Protein AF-A0A016V107-F1 (afdb_monomer)

Secondary structure (DSSP, 8-state):
-GGGSTT-HHHHHHHHHHHHHHHH-TTT-S-TTHHHHHHHHHHHS-HHHHHHHHHHHHHHSSHHHHHSTT-HHHHHHHHHHHHHHHHH-HHHHHHHHHTT--THHHHHHHHHHTTTTTS-HHHHHHHHHHHHHHTHHHHHHHHHHHHHHHHHHHTT--HHHHHHIIIIIHHHHHHS-HHHHHHHHTT----HHHHHHHHHHHHHHHHHHHHHHHHHHS----S---------------PPPTHHHHHHHHHHHHHHHHHHS--

Solvent-accessible surface area (backbone atoms only — not comparable to full-atom values): 14953 Å² total; per-residue (Å²): 89,79,59,51,38,90,94,28,72,44,49,56,44,47,51,51,38,52,52,53,45,22,69,72,39,67,80,43,36,75,41,95,37,50,64,50,47,48,50,56,36,52,75,77,38,58,59,71,54,32,39,56,50,50,53,48,41,31,75,74,47,56,46,43,52,41,42,27,85,82,34,56,51,42,52,47,51,33,53,49,49,48,52,51,37,42,74,78,38,46,68,54,41,52,49,29,59,75,54,71,50,57,56,62,80,68,45,49,58,40,71,50,23,56,28,48,87,53,39,50,65,75,56,20,52,54,45,48,56,49,31,75,74,59,29,63,64,42,56,54,20,44,55,50,27,53,48,64,72,41,41,79,60,51,72,74,43,55,55,68,52,43,51,49,34,63,74,50,53,51,27,66,57,39,71,80,42,54,66,58,47,53,60,43,16,76,65,52,82,79,55,67,72,56,53,57,47,48,50,53,53,48,53,54,51,50,53,50,55,51,52,54,53,49,61,73,64,54,74,85,72,80,93,79,78,100,79,86,86,86,86,81,90,84,87,90,77,93,69,80,72,73,62,68,63,54,52,52,54,53,51,52,50,49,53,47,50,60,58,64,54,90,94

Organism: NCBI:txid53326

Radius of gyration: 22.08 Å; Cα contacts (8 Å, |Δi|>4): 226; chains: 1; bounding box: 65×40×63 Å

Mean predicted aligned error: 9.41 Å

Foldseek 3Di:
DVQLAPPHPLLVLLVVLLCVVLVVDVQLRHAPQLSLQLSLLVVVDPSVVSSVVSVCCLPPQVLVVCRGPVNLVLVLVQLLLLVLCCVPPVLLSVLCVVLVNGSCLQCSNCSSNVCSQQEPSVLSVVSVVVCVVPGPLLSSLLVVLLCVVCVVVSSVDHNVRVSCCRNPVSHVVCVVPVPSSVVSSVVDDDDPVVSVVSSVVSVVVVVVVVVVVVVVVPDPDPPDDPDPDDDDDDDDDPDDDPPVVVSVVVSVVVSVVVNPPDD

Structure (mmCIF, N/CA/C/O backbone):
data_AF-A0A016V107-F1
#
_entry.id   AF-A0A016V107-F1
#
loop_
_atom_site.group_PDB
_atom_site.id
_atom_site.type_symbol
_atom_site.label_atom_id
_atom_site.label_alt_id
_atom_site.label_comp_id
_atom_site.label_asym_id
_atom_site.label_entity_id
_atom_site.label_seq_id
_atom_site.pdbx_PDB_ins_code
_atom_site.Cartn_x
_atom_site.Cartn_y
_atom_site.Cartn_z
_atom_site.occupancy
_atom_site.B_iso_or_equiv
_atom_site.auth_seq_id
_atom_site.auth_comp_id
_atom_site.auth_asym_id
_atom_site.auth_atom_id
_atom_site.pdbx_PDB_model_num
ATOM 1 N N . MET A 1 1 ? -16.829 14.175 -1.128 1.00 54.47 1 MET A N 1
ATOM 2 C CA . MET A 1 1 ? -17.808 13.441 -0.269 1.00 54.47 1 MET A CA 1
ATOM 3 C C . MET A 1 1 ? -18.405 14.350 0.802 1.00 54.47 1 MET A C 1
ATOM 5 O O . MET A 1 1 ? -17.667 15.043 1.484 1.00 54.47 1 MET A O 1
ATOM 9 N N . GLU A 1 2 ? -19.728 14.352 0.976 1.00 57.41 2 GLU A N 1
ATOM 10 C CA . GLU A 1 2 ? -20.445 15.262 1.895 1.00 57.41 2 GLU A CA 1
ATOM 11 C C . GLU A 1 2 ? -20.236 14.942 3.390 1.00 57.41 2 GLU A C 1
ATOM 13 O O . GLU A 1 2 ? -20.298 15.837 4.226 1.00 57.41 2 GLU A O 1
ATOM 18 N N . PHE A 1 3 ? -19.907 13.688 3.724 1.00 65.25 3 PHE A N 1
ATOM 19 C CA . PHE A 1 3 ? -19.775 13.203 5.106 1.00 65.25 3 PHE A CA 1
ATOM 20 C C . PHE A 1 3 ? -18.623 13.845 5.908 1.00 65.25 3 PHE A C 1
ATOM 22 O O . PHE A 1 3 ? -18.748 14.021 7.121 1.00 65.25 3 PHE A O 1
ATOM 29 N N . PHE A 1 4 ? -17.529 14.229 5.236 1.00 68.81 4 PHE A N 1
ATOM 30 C CA . PHE A 1 4 ? -16.332 14.828 5.848 1.00 68.81 4 PHE A CA 1
ATOM 31 C C . PHE A 1 4 ? -16.187 16.339 5.594 1.00 68.81 4 PHE A C 1
ATOM 33 O O . PHE A 1 4 ? -15.154 16.908 5.943 1.00 68.81 4 PHE A O 1
ATOM 40 N N . LYS A 1 5 ? -17.192 17.004 5.000 1.00 66.38 5 LYS A N 1
ATOM 41 C CA . LYS A 1 5 ? -17.171 18.469 4.831 1.00 66.38 5 LYS A CA 1
ATOM 42 C C . LYS A 1 5 ? -17.263 19.185 6.190 1.00 66.38 5 LYS A C 1
ATOM 44 O O . LYS A 1 5 ? -17.884 18.670 7.121 1.00 66.38 5 LYS A O 1
ATOM 49 N N . ASP A 1 6 ? -16.634 20.359 6.269 1.00 55.97 6 ASP A N 1
ATOM 50 C CA . ASP A 1 6 ? -16.370 21.142 7.488 1.00 55.97 6 ASP A CA 1
ATOM 51 C C . ASP A 1 6 ? -17.513 21.176 8.510 1.00 55.97 6 ASP A C 1
ATOM 53 O O . ASP A 1 6 ? -18.652 21.531 8.201 1.00 55.97 6 ASP A O 1
ATOM 57 N N . GLY A 1 7 ? -17.188 20.819 9.758 1.00 56.38 7 GLY A N 1
ATOM 58 C CA . GLY A 1 7 ? -18.131 20.813 10.883 1.00 56.38 7 GLY A CA 1
ATOM 59 C C . GLY A 1 7 ? -19.137 19.654 10.871 1.00 56.38 7 GLY A C 1
ATOM 60 O O . GLY A 1 7 ? -20.040 19.610 11.711 1.00 56.38 7 GLY A O 1
ATOM 61 N N . GLY A 1 8 ? -19.001 18.714 9.932 1.00 63.19 8 GLY A N 1
ATOM 62 C CA . GLY A 1 8 ? -19.820 17.512 9.843 1.00 63.19 8 GLY A CA 1
ATOM 63 C C . GLY A 1 8 ? -19.502 16.473 10.924 1.00 63.19 8 GLY A C 1
ATOM 64 O O . GLY A 1 8 ? -18.395 16.401 11.459 1.00 63.19 8 GLY A O 1
ATOM 65 N N . ARG A 1 9 ? -20.479 15.600 11.210 1.00 74.19 9 ARG A N 1
ATOM 66 C CA . ARG A 1 9 ? -20.331 14.484 12.167 1.00 74.19 9 ARG A CA 1
ATOM 67 C C . ARG A 1 9 ? -19.149 13.563 11.829 1.00 74.19 9 ARG A C 1
ATOM 69 O O . ARG A 1 9 ? -18.535 13.031 12.745 1.00 74.19 9 ARG A O 1
ATOM 76 N N . GLY A 1 10 ? -18.799 13.421 10.547 1.00 80.69 10 GLY A N 1
ATOM 77 C CA . GLY A 1 10 ? -17.696 12.567 10.102 1.00 80.69 10 GLY A CA 1
ATOM 78 C C . GLY A 1 10 ? -16.317 13.025 10.581 1.00 80.69 10 GLY A C 1
ATOM 79 O O . GLY A 1 10 ? -15.523 12.184 10.992 1.00 80.69 10 GLY A O 1
ATOM 80 N N . GLN A 1 11 ? -16.037 14.336 10.603 1.00 82.19 11 GLN A N 1
ATOM 81 C CA . GLN A 1 11 ? -14.754 14.860 11.102 1.00 82.19 11 GLN A CA 1
ATOM 82 C C . GLN A 1 11 ? -14.594 14.599 12.607 1.00 82.19 11 GLN A C 1
ATOM 84 O O . GLN A 1 11 ? -13.533 14.162 13.048 1.00 82.19 11 GLN A O 1
ATOM 89 N N . ALA A 1 12 ? -15.663 14.805 13.385 1.00 87.62 12 ALA A N 1
ATOM 90 C CA . ALA A 1 12 ? -15.661 14.539 14.822 1.00 87.62 12 ALA A CA 1
ATOM 91 C C . ALA A 1 12 ? -15.457 13.046 15.128 1.00 87.62 12 ALA A C 1
ATOM 93 O O . ALA A 1 12 ? -14.623 12.704 15.963 1.00 87.62 12 ALA A O 1
ATOM 94 N N . SER A 1 13 ? -16.155 12.156 14.416 1.00 90.75 13 SER A N 1
ATOM 95 C CA . SER A 1 13 ? -15.982 10.711 14.601 1.00 90.75 13 SER A CA 1
ATOM 96 C C . SER A 1 13 ? -14.598 10.222 14.177 1.00 90.75 13 SER A C 1
ATOM 98 O O . SER A 1 13 ? -13.990 9.424 14.887 1.00 90.75 13 SER A O 1
ATOM 100 N N . LEU A 1 14 ? -14.053 10.735 13.070 1.00 91.31 14 LEU A N 1
ATOM 101 C CA . LEU A 1 14 ? -12.685 10.429 12.640 1.00 91.31 14 LEU A CA 1
ATOM 102 C C . LEU A 1 14 ? -11.663 10.850 13.698 1.00 91.31 14 LEU A C 1
ATOM 104 O O . LEU A 1 14 ? -10.809 10.050 14.082 1.00 91.31 14 LEU A O 1
ATOM 108 N N . PHE A 1 15 ? -11.796 12.074 14.211 1.00 89.75 15 PHE A N 1
ATOM 109 C CA . PHE A 1 15 ? -10.959 12.583 15.289 1.00 89.75 15 PHE A CA 1
ATOM 110 C C . PHE A 1 15 ? -11.029 11.686 16.534 1.00 89.75 15 PHE A C 1
ATOM 112 O O . PHE A 1 15 ? -9.991 11.297 17.070 1.00 89.75 15 PHE A O 1
ATOM 119 N N . ASN A 1 16 ? -12.235 11.315 16.972 1.00 93.06 16 ASN A N 1
ATOM 120 C CA . ASN A 1 16 ? -12.433 10.483 18.159 1.00 93.06 16 ASN A CA 1
ATOM 121 C C . ASN A 1 16 ? -11.777 9.107 18.021 1.00 93.06 16 ASN A C 1
ATOM 123 O O . ASN A 1 16 ? -11.076 8.680 18.937 1.00 93.06 16 ASN A O 1
ATOM 127 N N . VAL A 1 17 ? -11.968 8.426 16.886 1.00 95.62 17 VAL A N 1
ATOM 128 C CA . VAL A 1 17 ? -11.399 7.088 16.658 1.00 95.62 17 VAL A CA 1
ATOM 129 C C . VAL A 1 17 ? -9.875 7.143 16.616 1.00 95.62 17 VAL A C 1
ATOM 131 O O . VAL A 1 17 ? -9.215 6.333 17.268 1.00 95.62 17 VAL A O 1
ATOM 134 N N . ILE A 1 18 ? -9.306 8.113 15.896 1.00 93.81 18 ILE A N 1
ATOM 135 C CA . ILE A 1 18 ? -7.851 8.270 15.799 1.00 93.81 18 ILE A CA 1
ATOM 136 C C . ILE A 1 18 ? -7.242 8.609 17.160 1.00 93.81 18 ILE A C 1
ATOM 138 O O . ILE A 1 18 ? -6.257 7.988 17.561 1.00 93.81 18 ILE A O 1
ATOM 142 N N . LYS A 1 19 ? -7.861 9.526 17.909 1.00 90.94 19 LYS A N 1
ATOM 143 C CA . LYS A 1 19 ? -7.429 9.873 19.266 1.00 90.94 19 LYS A CA 1
ATOM 144 C C . LYS A 1 19 ? -7.537 8.689 20.225 1.00 90.94 19 LYS A C 1
ATOM 146 O O . LYS A 1 19 ? -6.644 8.463 21.036 1.00 90.94 19 LYS A O 1
ATOM 151 N N . ALA A 1 20 ? -8.621 7.921 20.156 1.00 95.31 20 ALA A N 1
ATOM 152 C CA . ALA A 1 20 ? -8.772 6.724 20.974 1.00 95.31 20 ALA A CA 1
ATOM 153 C C . ALA A 1 20 ? -7.670 5.701 20.659 1.00 95.31 20 ALA A C 1
ATOM 155 O O . ALA A 1 20 ? -7.110 5.104 21.579 1.00 95.31 20 ALA A O 1
ATOM 156 N N . TYR A 1 21 ? -7.318 5.535 19.379 1.00 96.00 21 TYR A N 1
ATOM 157 C CA . TYR A 1 21 ? -6.254 4.623 18.966 1.00 96.00 21 TYR A CA 1
ATOM 158 C C . TYR A 1 21 ? -4.867 5.083 19.424 1.00 96.00 21 TYR A C 1
ATOM 160 O O . TYR A 1 21 ? -4.120 4.265 19.959 1.00 96.00 21 TYR A O 1
ATOM 168 N N . SER A 1 22 ? -4.533 6.373 19.298 1.00 92.62 22 SER A N 1
ATOM 169 C CA . SER A 1 22 ? -3.220 6.881 19.731 1.00 92.62 22 SER A CA 1
ATOM 170 C C . SER A 1 22 ? -2.985 6.697 21.236 1.00 92.62 22 SER A C 1
ATOM 172 O O . SER A 1 22 ? -1.864 6.436 21.669 1.00 92.62 22 SER A O 1
ATOM 174 N N . ILE A 1 23 ? -4.052 6.751 22.041 1.00 93.50 23 ILE A N 1
ATOM 175 C CA . ILE A 1 23 ? -4.002 6.454 23.480 1.00 93.50 23 ILE A CA 1
ATOM 176 C C . ILE A 1 23 ? -3.906 4.942 23.737 1.00 93.50 23 ILE A C 1
ATOM 178 O O . ILE A 1 23 ? -3.226 4.522 24.678 1.00 93.50 23 ILE A O 1
ATOM 182 N N . HIS A 1 24 ? -4.602 4.132 22.933 1.00 95.00 24 HIS A N 1
ATOM 183 C CA . HIS A 1 24 ? -4.622 2.673 23.049 1.00 95.00 24 HIS A CA 1
ATOM 184 C C . HIS A 1 24 ? -3.250 2.048 22.758 1.00 95.00 24 HIS A C 1
ATOM 186 O O . HIS A 1 24 ? -2.795 1.199 23.523 1.00 95.00 24 HIS A O 1
ATOM 192 N N . ASP A 1 25 ? -2.573 2.499 21.700 1.00 94.81 25 ASP A N 1
ATOM 193 C CA . ASP A 1 25 ? -1.249 2.021 21.298 1.00 94.81 25 ASP A CA 1
ATOM 194 C C . ASP A 1 25 ? -0.243 3.173 21.223 1.00 94.81 25 ASP A C 1
ATOM 196 O O . ASP A 1 25 ? 0.023 3.733 20.162 1.00 94.81 25 ASP A O 1
ATOM 200 N N . LYS A 1 26 ? 0.355 3.499 22.373 1.00 92.06 26 LYS A N 1
ATOM 201 C CA . LYS A 1 26 ? 1.308 4.611 22.508 1.00 92.06 26 LYS A CA 1
ATOM 202 C C . LYS A 1 26 ? 2.616 4.431 21.735 1.00 92.06 26 LYS A C 1
ATOM 204 O O . LYS A 1 26 ? 3.330 5.406 21.543 1.00 92.06 26 LYS A O 1
ATOM 209 N N . GLU A 1 27 ? 2.981 3.201 21.358 1.00 92.62 27 GLU A N 1
ATOM 210 C CA . GLU A 1 27 ? 4.202 2.972 20.570 1.00 92.62 27 GLU A CA 1
ATOM 211 C C . GLU A 1 27 ? 4.014 3.469 19.134 1.00 92.62 27 GLU A C 1
ATOM 213 O O . GLU A 1 27 ? 4.934 4.045 18.556 1.00 92.62 27 GLU A O 1
ATOM 218 N N . VAL A 1 28 ? 2.827 3.239 18.565 1.00 92.19 28 VAL A N 1
ATOM 219 C CA . VAL A 1 28 ? 2.466 3.737 17.234 1.00 92.19 28 VAL A CA 1
ATOM 220 C C . VAL A 1 28 ? 1.980 5.182 17.307 1.00 92.19 28 VAL A C 1
ATOM 222 O O . VAL A 1 28 ? 2.388 5.999 16.488 1.00 92.19 28 VAL A O 1
ATOM 225 N N . GLY A 1 29 ? 1.122 5.501 18.279 1.00 90.38 29 GLY A N 1
ATOM 226 C CA . GLY A 1 29 ? 0.480 6.806 18.385 1.00 90.38 29 GLY A CA 1
ATOM 227 C C . GLY A 1 29 ? -0.366 7.122 17.150 1.00 90.38 29 GLY A C 1
ATOM 228 O O . GLY A 1 29 ? -1.056 6.253 16.604 1.00 90.38 29 GLY A O 1
ATOM 229 N N . TYR A 1 30 ? -0.316 8.377 16.702 1.00 86.69 30 TYR A N 1
ATOM 230 C CA . TYR A 1 30 ? -0.852 8.759 15.401 1.00 86.69 30 TYR A CA 1
ATOM 231 C C . TYR A 1 30 ? 0.182 8.525 14.293 1.00 86.69 30 TYR A C 1
ATOM 233 O O . TYR A 1 30 ? 1.270 9.094 14.308 1.00 86.69 30 TYR A O 1
ATOM 241 N N . CYS A 1 31 ? -0.192 7.745 13.277 1.00 82.75 31 CYS A N 1
ATOM 242 C CA . CYS A 1 31 ? 0.601 7.610 12.061 1.00 82.75 31 CYS A CA 1
ATOM 243 C C . CYS A 1 31 ? -0.112 8.237 10.864 1.00 82.75 31 CYS A C 1
ATOM 245 O O . CYS A 1 31 ? -1.256 7.886 10.561 1.00 82.75 31 CYS A O 1
ATOM 247 N N . GLN A 1 32 ? 0.607 9.091 10.131 1.00 78.06 32 GLN A N 1
ATOM 248 C CA . GLN A 1 32 ? 0.140 9.655 8.869 1.00 78.06 32 GLN A CA 1
ATOM 249 C C . GLN A 1 32 ? -0.231 8.518 7.903 1.00 78.06 32 GLN A C 1
ATOM 251 O O . GLN A 1 32 ? 0.584 7.646 7.599 1.00 78.06 32 GLN A O 1
ATOM 256 N N . GLY A 1 33 ? -1.492 8.499 7.471 1.00 85.19 33 GLY A N 1
ATOM 257 C CA . GLY A 1 33 ? -2.063 7.431 6.646 1.00 85.19 33 GLY A CA 1
ATOM 258 C C . GLY A 1 33 ? -3.215 6.673 7.313 1.00 85.19 33 GLY A C 1
ATOM 259 O O . GLY A 1 33 ? -4.190 6.343 6.639 1.00 85.19 33 GLY A O 1
ATOM 260 N N . SER A 1 34 ? -3.169 6.460 8.635 1.00 90.19 34 SER A N 1
ATOM 261 C CA . SER A 1 34 ? -4.181 5.657 9.346 1.00 90.19 34 SER A CA 1
ATOM 262 C C . SER A 1 34 ? -5.567 6.310 9.345 1.00 90.19 34 SER A C 1
ATOM 264 O O . SER A 1 34 ? -6.581 5.616 9.249 1.00 90.19 34 SER A O 1
ATOM 266 N N . ALA A 1 35 ? -5.617 7.647 9.346 1.00 90.69 35 ALA A N 1
ATOM 267 C CA . ALA A 1 35 ? -6.849 8.416 9.195 1.00 90.69 35 ALA A CA 1
ATOM 268 C C . ALA A 1 35 ? -7.616 8.048 7.920 1.00 90.69 35 ALA A C 1
ATOM 270 O O . ALA A 1 35 ? -8.844 8.069 7.937 1.00 90.69 35 ALA A O 1
ATOM 271 N N . PHE A 1 36 ? -6.928 7.652 6.841 1.00 91.81 36 PHE A N 1
ATOM 272 C CA . PHE A 1 36 ? -7.614 7.269 5.613 1.00 91.81 36 PHE A CA 1
ATOM 273 C C . PHE A 1 36 ? -8.337 5.928 5.711 1.00 91.81 36 PHE A C 1
ATOM 275 O O . PHE A 1 36 ? -9.461 5.777 5.230 1.00 91.81 36 PHE A O 1
ATOM 282 N N . ILE A 1 37 ? -7.724 4.975 6.414 1.00 95.00 37 ILE A N 1
ATOM 283 C CA . ILE A 1 37 ? -8.358 3.696 6.732 1.00 95.00 37 ILE A CA 1
ATOM 284 C C . ILE A 1 37 ? -9.566 3.931 7.640 1.00 95.00 37 ILE A C 1
ATOM 286 O O . ILE A 1 37 ? -10.646 3.412 7.370 1.00 95.00 37 ILE A O 1
ATOM 290 N N . VAL A 1 38 ? -9.419 4.752 8.683 1.00 95.38 38 VAL A N 1
ATOM 291 C CA . VAL A 1 38 ? -10.528 5.070 9.595 1.00 95.38 38 VAL A CA 1
ATOM 292 C C . VAL A 1 38 ? -11.657 5.796 8.872 1.00 95.38 38 VAL A C 1
ATOM 294 O O . VAL A 1 38 ? -12.821 5.468 9.087 1.00 95.38 38 VAL A O 1
ATOM 297 N N . GLY A 1 39 ? -11.335 6.738 7.985 1.00 92.44 39 GLY A N 1
ATOM 298 C CA . GLY A 1 39 ? -12.327 7.426 7.171 1.00 92.44 39 GLY A CA 1
ATOM 299 C C . GLY A 1 39 ? -13.127 6.456 6.301 1.00 92.44 39 GLY A C 1
ATOM 300 O O . GLY A 1 39 ? -14.351 6.557 6.259 1.00 92.44 39 GLY A O 1
ATOM 301 N N . LEU A 1 40 ? -12.464 5.470 5.683 1.00 93.50 40 LEU A N 1
ATOM 302 C CA . LEU A 1 40 ? -13.135 4.404 4.934 1.00 93.50 40 LEU A CA 1
ATOM 303 C C . LEU A 1 40 ? -14.067 3.575 5.833 1.00 93.50 40 LEU A C 1
ATOM 305 O O . LEU A 1 40 ? -15.218 3.342 5.471 1.00 93.50 40 LEU A O 1
ATOM 309 N N . LEU A 1 41 ? -13.601 3.169 7.020 1.00 95.75 41 LEU A N 1
ATOM 310 C CA . LEU A 1 41 ? -14.403 2.392 7.971 1.00 95.75 41 LEU A CA 1
ATOM 311 C C . LEU A 1 41 ? -15.643 3.168 8.430 1.00 95.75 41 LEU A C 1
ATOM 313 O O . LEU A 1 41 ? -16.744 2.629 8.391 1.00 95.75 41 LEU A O 1
ATOM 317 N N . LEU A 1 42 ? -15.496 4.444 8.792 1.00 94.62 42 LEU A N 1
ATOM 318 C CA . LEU A 1 42 ? -16.594 5.294 9.273 1.00 94.62 42 LEU A CA 1
ATOM 319 C C . LEU A 1 42 ? -17.689 5.546 8.234 1.00 94.62 42 LEU A C 1
ATOM 321 O O . LEU A 1 42 ? -18.808 5.909 8.591 1.00 94.62 42 LEU A O 1
ATOM 325 N N . MET A 1 43 ? -17.386 5.358 6.950 1.00 90.81 43 MET A N 1
ATOM 326 C CA . MET A 1 43 ? -18.402 5.393 5.902 1.00 90.81 43 MET A CA 1
ATOM 327 C C . MET A 1 43 ? -19.259 4.125 5.857 1.00 90.81 43 MET A C 1
ATOM 329 O O . MET A 1 43 ? -20.361 4.168 5.316 1.00 90.81 43 MET A O 1
ATOM 333 N N . GLN A 1 44 ? -18.770 3.018 6.419 1.00 91.81 44 GLN A N 1
ATOM 334 C CA . GLN A 1 44 ? -19.430 1.711 6.392 1.00 91.81 44 GLN A CA 1
ATOM 335 C C . GLN A 1 44 ? -20.025 1.309 7.744 1.00 91.81 44 GLN A C 1
ATOM 337 O O . GLN A 1 44 ? -20.962 0.513 7.783 1.00 91.81 44 GLN A O 1
ATOM 342 N N . MET A 1 45 ? -19.497 1.835 8.854 1.00 95.12 45 MET A N 1
ATOM 343 C CA . MET A 1 45 ? -19.896 1.430 10.202 1.00 95.12 45 MET A CA 1
ATOM 344 C C . MET A 1 45 ? -19.859 2.585 11.219 1.00 95.12 45 MET A C 1
ATOM 346 O O . MET A 1 45 ? -19.176 3.588 10.998 1.00 95.12 45 MET A O 1
ATOM 350 N N . PRO A 1 46 ? -20.582 2.462 12.349 1.00 96.00 46 PRO A N 1
ATOM 351 C CA . PRO A 1 46 ? -20.536 3.426 13.445 1.00 96.00 46 PRO A CA 1
ATOM 352 C C . PRO A 1 46 ? -19.143 3.586 14.073 1.00 96.00 46 PRO A C 1
ATOM 354 O O . PRO A 1 46 ? -18.286 2.712 13.976 1.00 96.00 46 PRO A O 1
ATOM 357 N N . GLU A 1 47 ? -18.954 4.692 14.795 1.00 95.62 47 GLU A N 1
ATOM 358 C CA . GLU A 1 47 ? -17.684 5.094 15.421 1.00 95.62 47 GLU A CA 1
ATOM 359 C C . GLU A 1 47 ? -17.029 3.997 16.282 1.00 95.62 47 GLU A C 1
ATOM 361 O O . GLU A 1 47 ? -15.846 3.700 16.117 1.00 95.62 47 GLU A O 1
ATOM 366 N N . GLU A 1 48 ? -17.800 3.355 17.165 1.00 97.25 48 GLU A N 1
ATOM 367 C CA . GLU A 1 48 ? -17.296 2.306 18.064 1.00 97.25 48 GLU A CA 1
ATOM 368 C C . GLU A 1 48 ? -16.843 1.052 17.302 1.00 97.25 48 GLU A C 1
ATOM 370 O O . GLU A 1 48 ? -15.821 0.445 17.631 1.00 97.25 48 GLU A O 1
ATOM 375 N N . GLU A 1 49 ? -17.581 0.680 16.254 1.00 98.06 49 GLU A N 1
ATOM 376 C CA . GLU A 1 49 ? -17.249 -0.45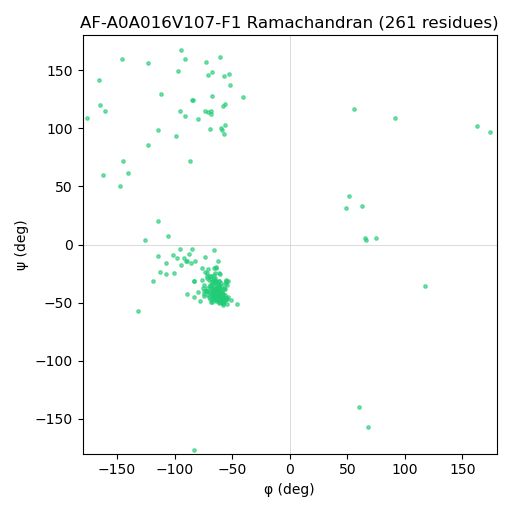8 15.396 1.00 98.06 49 GLU A CA 1
ATOM 377 C C . GLU A 1 49 ? -15.999 -0.161 14.563 1.00 98.06 49 GLU A C 1
ATOM 379 O O . GLU A 1 49 ? -15.107 -1.005 14.483 1.00 98.06 49 GLU A O 1
ATOM 384 N N . ALA A 1 50 ? -15.879 1.059 14.027 1.00 97.88 50 ALA A N 1
ATOM 385 C CA . ALA A 1 50 ? -14.704 1.493 13.278 1.00 97.88 50 ALA A CA 1
ATOM 386 C C . ALA A 1 50 ? -13.439 1.437 14.144 1.00 97.88 50 ALA A C 1
ATOM 388 O O . ALA A 1 50 ? -12.407 0.940 13.691 1.00 97.88 50 ALA A O 1
ATOM 389 N N . PHE A 1 51 ? -13.522 1.866 15.408 1.00 98.00 51 PHE A N 1
ATOM 390 C CA . PHE A 1 51 ? -12.426 1.706 16.363 1.00 98.00 51 PHE A CA 1
ATOM 391 C C . PHE A 1 51 ? -12.092 0.228 16.614 1.00 98.00 51 PHE A C 1
ATOM 393 O O . PHE A 1 51 ? -10.925 -0.163 16.542 1.00 98.00 51 PHE A O 1
ATOM 400 N N . ALA A 1 52 ? -13.096 -0.617 16.865 1.00 98.00 52 ALA A N 1
ATOM 401 C CA . ALA A 1 52 ? -12.874 -2.040 17.115 1.00 98.00 52 ALA A CA 1
ATOM 402 C C . ALA A 1 52 ? -12.217 -2.748 15.916 1.00 98.00 52 ALA A C 1
ATOM 404 O O . ALA A 1 52 ? -11.290 -3.543 16.092 1.00 98.00 52 ALA A O 1
ATOM 405 N N . VAL A 1 53 ? -12.659 -2.437 14.694 1.00 98.00 53 VAL A N 1
ATOM 406 C CA . VAL A 1 53 ? -12.061 -2.961 13.461 1.00 98.00 53 VAL A CA 1
ATOM 407 C C . VAL A 1 53 ? -10.644 -2.426 13.276 1.00 98.00 53 VAL A C 1
ATOM 409 O O . VAL A 1 53 ? -9.752 -3.222 12.990 1.00 98.00 53 VAL A O 1
ATOM 412 N N . LEU A 1 54 ? -10.394 -1.132 13.512 1.00 97.88 54 LEU A N 1
ATOM 413 C CA . LEU A 1 54 ? -9.051 -0.548 13.444 1.00 97.88 54 LEU A CA 1
ATOM 414 C C . LEU A 1 54 ? -8.067 -1.283 14.363 1.00 97.88 54 LEU A C 1
ATOM 416 O O . LEU A 1 54 ? -6.982 -1.649 13.920 1.00 97.88 54 LEU A O 1
ATOM 420 N N . VAL A 1 55 ? -8.448 -1.562 15.613 1.00 97.62 55 VAL A N 1
ATOM 421 C CA . VAL A 1 55 ? -7.602 -2.327 16.546 1.00 97.62 55 VAL A CA 1
ATOM 422 C C . VAL A 1 55 ? -7.263 -3.703 15.965 1.00 97.62 55 VAL A C 1
ATOM 424 O O . VAL A 1 55 ? -6.101 -4.105 15.958 1.00 97.62 55 VAL A O 1
ATOM 427 N N . ARG A 1 56 ? -8.241 -4.410 15.384 1.00 97.12 56 ARG A N 1
ATOM 428 C CA . ARG A 1 56 ? -7.988 -5.718 14.753 1.00 97.12 56 ARG A CA 1
ATOM 429 C C . ARG A 1 56 ? -7.103 -5.634 13.524 1.00 97.12 56 ARG A C 1
ATOM 431 O O . ARG A 1 56 ? -6.248 -6.498 13.348 1.00 97.12 56 ARG A O 1
ATOM 438 N N . LEU A 1 57 ? -7.291 -4.616 12.695 1.00 97.50 57 LEU A N 1
ATOM 439 C CA . LEU A 1 57 ? -6.443 -4.336 11.542 1.00 97.50 57 LEU A CA 1
ATOM 440 C C . LEU A 1 57 ? -4.980 -4.135 11.966 1.00 97.50 57 LEU A C 1
ATOM 442 O O . LEU A 1 57 ? -4.062 -4.696 11.365 1.00 97.50 57 LEU A O 1
ATOM 446 N N . MET A 1 58 ? -4.769 -3.404 13.053 1.00 96.19 58 MET A N 1
ATOM 447 C CA . MET A 1 58 ? -3.446 -3.131 13.599 1.00 96.19 58 MET A CA 1
ATOM 448 C C . MET A 1 58 ? -2.789 -4.394 14.167 1.00 96.19 58 MET A C 1
ATOM 450 O O . MET A 1 58 ? -1.665 -4.716 13.784 1.00 96.19 58 MET A O 1
ATOM 454 N N . GLU A 1 59 ? -3.500 -5.151 15.004 1.00 93.19 59 GLU A N 1
ATOM 455 C CA . GLU A 1 59 ? -2.981 -6.356 15.668 1.00 93.19 59 GLU A CA 1
ATOM 456 C C . GLU A 1 59 ? -2.754 -7.531 14.705 1.00 93.19 59 GLU A C 1
ATOM 458 O O . GLU A 1 59 ? -1.720 -8.197 14.761 1.00 93.19 59 GLU A O 1
ATOM 463 N N . ASN A 1 60 ? -3.721 -7.801 13.823 1.00 94.38 60 ASN A N 1
ATOM 464 C CA . ASN A 1 60 ? -3.797 -9.077 13.104 1.00 94.38 60 ASN A CA 1
ATOM 465 C C . ASN A 1 60 ? -3.431 -8.974 11.618 1.00 94.38 60 ASN A C 1
ATOM 467 O O . ASN A 1 60 ? -3.158 -10.000 10.997 1.00 94.38 60 ASN A O 1
ATOM 471 N N . TYR A 1 61 ? -3.403 -7.767 11.044 1.00 96.38 61 TYR A N 1
ATOM 472 C CA . TYR A 1 61 ? -3.173 -7.559 9.606 1.00 96.38 61 TYR A CA 1
ATOM 473 C C . TYR A 1 61 ? -1.866 -6.819 9.299 1.00 96.38 61 TYR A C 1
ATOM 475 O O . TYR A 1 61 ? -1.688 -6.291 8.201 1.00 96.38 61 TYR A O 1
ATOM 483 N N . ARG A 1 62 ? -0.920 -6.813 10.252 1.00 95.25 62 ARG A N 1
ATOM 484 C CA . ARG A 1 62 ? 0.439 -6.249 10.112 1.00 95.25 62 ARG A CA 1
ATOM 485 C C . ARG A 1 62 ? 0.487 -4.721 9.930 1.00 95.25 62 ARG A C 1
ATOM 487 O O . ARG A 1 62 ? 1.571 -4.165 9.785 1.00 95.25 62 ARG A O 1
ATOM 494 N N . LEU A 1 63 ? -0.646 -4.015 9.997 1.00 96.06 63 LEU A N 1
ATOM 495 C CA . LEU A 1 63 ? -0.679 -2.554 9.854 1.00 96.06 63 LEU A CA 1
ATOM 496 C C . LEU A 1 63 ? 0.064 -1.838 10.985 1.00 96.06 63 LEU A C 1
ATOM 498 O O . LEU A 1 63 ? 0.790 -0.886 10.716 1.00 96.06 63 LEU A O 1
ATOM 502 N N . ARG A 1 64 ? -0.020 -2.347 12.221 1.00 96.50 64 ARG A N 1
ATOM 503 C CA . ARG A 1 64 ? 0.732 -1.794 13.356 1.00 96.50 64 ARG A CA 1
ATOM 504 C C . ARG A 1 64 ? 2.228 -1.709 13.066 1.00 96.50 64 ARG A C 1
ATOM 506 O O . ARG A 1 64 ? 2.850 -0.687 13.324 1.00 96.50 64 ARG A O 1
ATOM 513 N N . GLU A 1 65 ? 2.800 -2.772 12.504 1.00 95.81 65 GLU A N 1
ATOM 514 C CA . GLU A 1 65 ? 4.234 -2.842 12.213 1.00 95.81 65 GLU A CA 1
ATOM 515 C C . GLU A 1 65 ? 4.644 -1.858 11.108 1.00 95.81 65 GLU A C 1
ATOM 517 O O . GLU A 1 65 ? 5.722 -1.266 11.188 1.00 95.81 65 GLU A O 1
ATOM 522 N N . LEU A 1 66 ? 3.767 -1.616 10.123 1.00 95.69 66 LEU A N 1
ATOM 523 C CA . LEU A 1 66 ? 3.984 -0.594 9.094 1.00 95.69 66 LEU A CA 1
ATOM 524 C C . LEU A 1 66 ? 4.008 0.824 9.670 1.00 95.69 66 LEU A C 1
ATOM 526 O O . LEU A 1 66 ? 4.734 1.658 9.143 1.00 95.69 66 LEU A O 1
ATOM 530 N N . TYR A 1 67 ? 3.243 1.084 10.731 1.00 94.19 67 TYR A N 1
ATOM 531 C CA . TYR A 1 67 ? 3.087 2.411 11.327 1.00 94.19 67 TYR A CA 1
ATOM 532 C C . TYR A 1 67 ? 4.011 2.703 12.508 1.00 94.19 67 TYR A C 1
ATOM 534 O O . TYR A 1 67 ? 4.012 3.821 13.021 1.00 94.19 67 TYR A O 1
ATOM 542 N N . LYS A 1 68 ? 4.814 1.732 12.956 1.00 93.06 68 LYS A N 1
ATOM 543 C CA . LYS A 1 68 ? 5.815 1.989 13.996 1.00 93.06 68 LYS A CA 1
ATOM 544 C C . LYS A 1 68 ? 6.768 3.111 13.564 1.00 93.06 68 LYS A C 1
ATOM 546 O O . LYS A 1 68 ? 7.181 3.123 12.403 1.00 93.06 68 LYS A O 1
ATOM 551 N N . PRO A 1 69 ? 7.250 3.965 14.489 1.00 88.56 69 PRO A N 1
ATOM 552 C CA . PRO A 1 69 ? 8.084 5.126 14.155 1.00 88.56 69 PRO A CA 1
ATOM 553 C C . PRO A 1 69 ? 9.329 4.814 13.312 1.00 88.56 69 PRO A C 1
ATOM 555 O O . PRO A 1 69 ? 9.765 5.626 12.502 1.00 88.56 69 PRO A O 1
ATOM 558 N N . ALA A 1 70 ? 9.906 3.620 13.472 1.00 88.56 70 ALA A N 1
ATOM 559 C CA . ALA A 1 70 ? 11.076 3.192 12.708 1.00 88.56 70 ALA A CA 1
ATOM 560 C C . ALA A 1 70 ? 10.777 2.839 11.235 1.00 88.56 70 ALA A C 1
ATOM 562 O O . ALA A 1 70 ? 11.724 2.589 10.488 1.00 88.56 70 ALA A O 1
ATOM 563 N N . MET A 1 71 ? 9.500 2.741 10.836 1.00 91.56 71 MET A N 1
ATOM 564 C CA . MET A 1 71 ? 9.029 2.406 9.479 1.00 91.56 71 MET A CA 1
ATOM 565 C C . MET A 1 71 ? 9.718 1.168 8.883 1.00 91.56 71 MET A C 1
ATOM 567 O O . MET A 1 71 ? 9.941 1.053 7.675 1.00 91.56 71 MET A O 1
ATOM 571 N N . THR A 1 72 ? 10.098 0.222 9.748 1.00 93.12 72 THR A N 1
ATOM 572 C CA . THR A 1 72 ? 10.953 -0.907 9.364 1.00 93.12 72 THR A CA 1
ATOM 573 C C . THR A 1 72 ? 10.235 -1.841 8.411 1.00 93.12 72 THR A C 1
ATOM 575 O O . THR A 1 72 ? 10.798 -2.183 7.366 1.00 93.12 72 THR A O 1
ATOM 578 N N . ASP A 1 73 ? 8.993 -2.193 8.738 1.00 96.06 73 ASP A N 1
ATOM 579 C CA . ASP A 1 73 ? 8.152 -3.036 7.899 1.00 96.06 73 ASP A CA 1
ATOM 580 C C . ASP A 1 73 ? 7.704 -2.327 6.623 1.00 96.06 73 ASP A C 1
ATOM 582 O O . ASP A 1 73 ? 7.573 -2.981 5.590 1.00 96.06 73 ASP A O 1
ATOM 586 N N . LEU A 1 74 ? 7.535 -1.000 6.646 1.00 96.75 74 LEU A N 1
ATOM 587 C CA . LEU A 1 74 ? 7.254 -0.247 5.426 1.00 96.75 74 LEU A CA 1
ATOM 588 C C . LEU A 1 74 ? 8.436 -0.342 4.456 1.00 96.75 74 LEU A C 1
ATOM 590 O O . LEU A 1 74 ? 8.248 -0.695 3.293 1.00 96.75 74 LEU A O 1
ATOM 594 N N . GLY A 1 75 ? 9.661 -0.112 4.940 1.00 97.19 75 GLY A N 1
ATOM 595 C CA . GLY A 1 75 ? 10.869 -0.288 4.132 1.00 97.19 75 GLY A CA 1
ATOM 596 C C . GLY A 1 75 ? 11.057 -1.733 3.649 1.00 97.19 75 GLY A C 1
ATOM 597 O O . GLY A 1 75 ? 11.477 -1.949 2.513 1.00 97.19 75 GLY A O 1
ATOM 598 N N . LEU A 1 76 ? 10.662 -2.727 4.456 1.00 98.06 76 LEU A N 1
ATOM 599 C CA . LEU A 1 76 ? 10.625 -4.126 4.026 1.00 98.06 76 LEU A CA 1
ATOM 600 C C . LEU A 1 76 ? 9.643 -4.319 2.863 1.00 98.06 76 LEU A C 1
ATOM 602 O O . LEU A 1 76 ? 9.979 -4.995 1.890 1.00 98.06 76 LEU A O 1
ATOM 606 N N . CYS A 1 77 ? 8.455 -3.716 2.929 1.00 98.56 77 CYS A N 1
ATOM 607 C CA . CYS A 1 77 ? 7.495 -3.776 1.833 1.00 98.56 77 CYS A CA 1
ATOM 608 C C . CYS A 1 77 ? 8.034 -3.125 0.555 1.00 98.56 77 CYS A C 1
ATOM 610 O O . CYS A 1 77 ? 7.877 -3.705 -0.519 1.00 98.56 77 CYS A O 1
ATOM 612 N N . MET A 1 78 ? 8.729 -1.987 0.662 1.00 98.44 78 MET A N 1
ATOM 613 C CA . MET A 1 78 ? 9.381 -1.348 -0.489 1.00 98.44 78 MET A CA 1
ATOM 614 C C . MET A 1 78 ? 10.423 -2.275 -1.118 1.00 98.44 78 MET A C 1
ATOM 616 O O . MET A 1 78 ? 10.382 -2.514 -2.321 1.00 9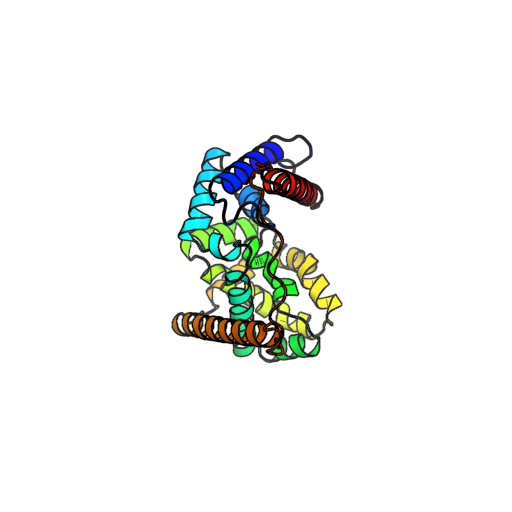8.44 78 MET A O 1
ATOM 620 N N . PHE A 1 79 ? 11.296 -2.867 -0.300 1.00 98.44 79 PHE A N 1
ATOM 621 C CA . PHE A 1 79 ? 12.320 -3.804 -0.762 1.00 98.44 79 PHE A CA 1
ATOM 622 C C . PHE A 1 79 ? 11.719 -5.051 -1.427 1.00 98.44 79 PHE A C 1
ATOM 624 O O . PHE A 1 79 ? 12.183 -5.501 -2.476 1.00 98.44 79 PHE A O 1
ATOM 631 N N . GLN A 1 80 ? 10.668 -5.620 -0.830 1.00 98.56 80 GLN A N 1
ATOM 632 C CA . GLN A 1 80 ? 9.96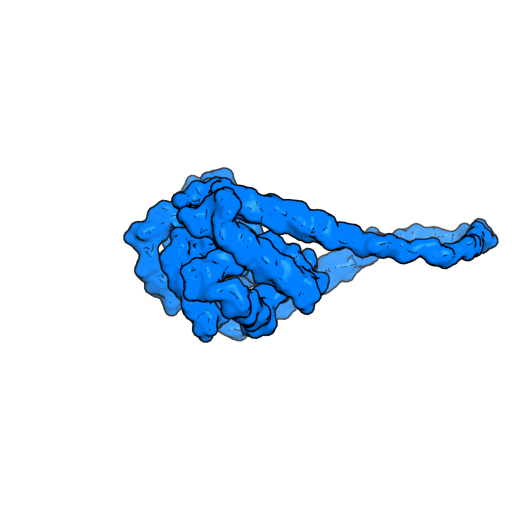7 -6.770 -1.395 1.00 98.56 80 GLN A CA 1
ATOM 633 C C . GLN A 1 80 ? 9.316 -6.424 -2.734 1.00 98.56 80 GLN A C 1
ATOM 635 O O . GLN A 1 80 ? 9.453 -7.196 -3.683 1.00 98.56 80 GLN A O 1
ATOM 640 N N . LEU A 1 81 ? 8.645 -5.273 -2.828 1.00 98.69 81 LEU A N 1
ATOM 641 C CA . LEU A 1 81 ? 8.016 -4.826 -4.066 1.00 98.69 81 LEU A CA 1
ATOM 642 C C . LEU A 1 81 ? 9.064 -4.577 -5.156 1.00 98.69 81 LEU A C 1
ATOM 644 O O . LEU A 1 81 ? 8.907 -5.089 -6.259 1.00 98.69 81 LEU A O 1
ATOM 648 N N . GLU A 1 82 ? 10.160 -3.888 -4.841 1.00 98.50 82 GLU A N 1
ATOM 649 C CA . GLU A 1 82 ? 11.274 -3.654 -5.767 1.00 98.50 82 GLU A CA 1
ATOM 650 C C . GLU A 1 82 ? 11.830 -4.970 -6.332 1.00 98.50 82 GLU A C 1
ATOM 652 O O . GLU A 1 82 ? 11.954 -5.125 -7.547 1.00 98.50 82 GLU A O 1
ATOM 657 N N . CYS A 1 83 ? 12.068 -5.965 -5.469 1.00 98.31 83 CYS A N 1
ATOM 658 C CA . CYS A 1 83 ? 12.527 -7.289 -5.891 1.00 98.31 83 CYS A CA 1
ATOM 659 C C . CYS A 1 83 ? 11.510 -8.002 -6.798 1.00 98.31 83 CYS A C 1
ATOM 661 O O . CYS A 1 83 ? 11.893 -8.645 -7.775 1.00 98.31 83 CYS A O 1
ATOM 663 N N . LEU A 1 84 ? 10.210 -7.896 -6.503 1.00 98.19 84 LEU A N 1
ATOM 664 C CA . LEU A 1 84 ? 9.160 -8.471 -7.350 1.00 98.19 84 LEU A CA 1
ATOM 665 C C . LEU A 1 84 ? 9.104 -7.787 -8.723 1.00 98.19 84 LEU A C 1
ATOM 667 O O . LEU A 1 84 ? 8.947 -8.470 -9.738 1.00 98.19 84 LEU A O 1
ATOM 671 N N . VAL A 1 85 ? 9.264 -6.461 -8.773 1.00 98.25 85 VAL A N 1
ATOM 672 C CA . VAL A 1 85 ? 9.340 -5.697 -10.026 1.00 98.25 85 VAL A CA 1
ATOM 673 C C . VAL A 1 85 ? 10.589 -6.095 -10.808 1.00 98.25 85 VAL A C 1
ATOM 675 O O . VAL A 1 85 ? 10.480 -6.370 -11.997 1.00 98.25 85 VAL A O 1
ATOM 678 N N . GLN A 1 86 ? 11.746 -6.223 -10.158 1.00 98.19 86 GLN A N 1
ATOM 679 C CA . GLN A 1 86 ? 12.978 -6.689 -10.795 1.00 98.19 86 GLN A CA 1
ATOM 680 C C . GLN A 1 86 ? 12.814 -8.080 -11.428 1.00 98.19 86 GLN A C 1
ATOM 682 O O . GLN A 1 86 ? 13.288 -8.314 -12.539 1.00 98.19 86 GLN A O 1
ATOM 687 N N . GLU A 1 87 ? 12.146 -9.006 -10.738 1.00 96.31 87 GLU A N 1
ATOM 688 C CA . GLU A 1 87 ? 11.948 -10.380 -11.212 1.00 96.31 87 GLU A CA 1
ATOM 689 C C . GLU A 1 87 ? 10.929 -10.473 -12.362 1.00 96.31 87 GLU A C 1
ATOM 691 O O . GLU A 1 87 ? 11.132 -11.241 -13.303 1.00 96.31 87 GLU A O 1
ATOM 696 N N . GLN A 1 88 ? 9.830 -9.712 -12.303 1.00 95.75 88 GLN A N 1
ATOM 697 C CA . GLN A 1 88 ? 8.701 -9.854 -13.239 1.00 95.75 88 GLN A CA 1
ATOM 698 C C . GLN A 1 88 ? 8.690 -8.808 -14.366 1.00 95.75 88 GLN A C 1
ATOM 700 O O . GLN A 1 88 ? 8.114 -9.040 -15.431 1.00 95.75 88 GLN A O 1
ATOM 705 N N . MET A 1 89 ? 9.307 -7.649 -14.142 1.00 97.69 89 MET A N 1
ATOM 706 C CA . MET A 1 89 ? 9.356 -6.494 -15.048 1.00 97.69 89 MET A CA 1
ATOM 707 C C . MET A 1 89 ? 10.758 -5.848 -15.011 1.00 97.69 89 MET A C 1
ATOM 709 O O . MET A 1 89 ? 10.902 -4.690 -14.609 1.00 97.69 89 MET A O 1
ATOM 713 N N . PRO A 1 90 ? 11.815 -6.588 -15.404 1.00 98.25 90 PRO A N 1
ATOM 714 C CA . PRO A 1 90 ? 13.203 -6.139 -15.255 1.00 98.25 90 PRO A CA 1
ATOM 715 C C . PRO A 1 90 ? 13.521 -4.857 -16.035 1.00 98.25 90 PRO A C 1
ATOM 717 O O . PRO A 1 90 ? 14.340 -4.059 -15.595 1.00 98.25 90 PRO A O 1
ATOM 720 N N . ASP A 1 91 ? 12.862 -4.639 -17.171 1.00 98.50 91 ASP A N 1
ATOM 721 C CA . ASP A 1 91 ? 12.946 -3.408 -17.962 1.00 98.50 91 ASP A CA 1
ATOM 722 C C . ASP A 1 91 ? 12.401 -2.192 -17.205 1.00 98.50 91 ASP A C 1
ATOM 724 O O . ASP A 1 91 ? 13.041 -1.143 -17.202 1.00 98.50 91 ASP A O 1
ATOM 728 N N . LEU A 1 92 ? 11.258 -2.341 -16.529 1.00 98.56 92 LEU A N 1
ATOM 729 C CA . LEU A 1 92 ? 10.663 -1.282 -15.717 1.00 98.56 92 LEU A CA 1
ATOM 730 C C . LEU A 1 92 ? 11.546 -0.962 -14.509 1.00 98.56 92 LEU A C 1
ATOM 732 O O . LEU A 1 92 ? 11.818 0.204 -14.247 1.00 98.56 92 LEU A O 1
ATOM 736 N N . HIS A 1 93 ? 12.055 -1.989 -13.825 1.00 98.62 93 HIS A N 1
ATOM 737 C CA . HIS A 1 93 ? 13.011 -1.816 -12.730 1.00 98.62 93 HIS A CA 1
ATOM 738 C C . HIS A 1 93 ? 14.285 -1.087 -13.191 1.00 98.62 93 HIS A C 1
ATOM 740 O O . HIS A 1 93 ? 14.725 -0.133 -12.554 1.00 98.62 93 HIS A O 1
ATOM 746 N N . SER A 1 94 ? 14.871 -1.489 -14.325 1.00 98.50 94 SER A N 1
ATOM 747 C CA . SER A 1 94 ? 16.031 -0.794 -14.893 1.00 98.50 94 SER A CA 1
ATOM 748 C C . SER A 1 94 ? 15.722 0.659 -15.248 1.00 98.50 94 SER A C 1
ATOM 750 O O . SER A 1 94 ? 16.558 1.525 -15.005 1.00 98.50 94 SER A O 1
ATOM 752 N N . HIS A 1 95 ? 14.538 0.938 -15.796 1.00 98.62 95 HIS A N 1
ATOM 753 C CA . HIS A 1 95 ? 14.103 2.302 -16.090 1.00 98.62 95 HIS A CA 1
ATOM 754 C C . HIS A 1 95 ? 13.984 3.153 -14.823 1.00 98.62 95 HIS A C 1
ATOM 756 O O . HIS A 1 95 ? 14.566 4.234 -14.769 1.00 98.62 95 HIS A O 1
ATOM 762 N N . PHE A 1 96 ? 13.325 2.638 -13.781 1.00 98.44 96 PHE A N 1
ATOM 763 C CA . PHE A 1 96 ? 13.222 3.312 -12.483 1.00 98.44 96 PHE A CA 1
ATOM 764 C C . PHE A 1 96 ? 14.603 3.635 -11.906 1.00 98.44 96 PHE A C 1
ATOM 766 O O . PHE A 1 96 ? 14.866 4.788 -11.574 1.00 98.44 96 PHE A O 1
ATOM 773 N N . ASN A 1 97 ? 15.528 2.672 -11.902 1.00 97.94 97 ASN A N 1
ATOM 774 C CA . ASN A 1 97 ? 16.885 2.889 -11.395 1.00 97.94 97 ASN A CA 1
ATOM 775 C C . ASN A 1 97 ? 17.666 3.923 -12.213 1.00 97.94 97 ASN A C 1
ATOM 777 O O . ASN A 1 97 ? 18.351 4.768 -11.642 1.00 97.94 97 ASN A O 1
ATOM 781 N N . ASN A 1 98 ? 17.546 3.896 -13.543 1.00 97.94 98 ASN A N 1
ATOM 782 C CA . ASN A 1 98 ? 18.199 4.880 -14.409 1.00 97.94 98 ASN A CA 1
ATOM 783 C C . ASN A 1 98 ? 17.666 6.297 -14.174 1.00 97.94 98 ASN A C 1
ATOM 785 O O . ASN A 1 98 ? 18.414 7.263 -14.316 1.00 97.94 98 ASN A O 1
ATOM 789 N N . MET A 1 99 ? 16.384 6.417 -13.827 1.00 97.44 99 MET A N 1
ATOM 790 C CA . MET A 1 99 ? 15.745 7.686 -13.489 1.00 97.44 99 MET A CA 1
ATOM 791 C C . MET A 1 99 ? 15.937 8.083 -12.020 1.00 97.44 99 MET A C 1
ATOM 793 O O . MET A 1 99 ? 15.502 9.166 -11.655 1.00 97.44 99 MET A O 1
ATOM 797 N N . GLY A 1 100 ? 16.566 7.251 -11.179 1.00 96.62 100 GLY A N 1
ATOM 798 C CA . GLY A 1 100 ? 16.668 7.491 -9.734 1.00 96.62 100 GLY A CA 1
ATOM 799 C C . GLY A 1 100 ? 15.306 7.501 -9.032 1.00 96.62 100 GLY A C 1
ATOM 800 O O . GLY A 1 100 ? 15.092 8.292 -8.119 1.00 96.62 100 GLY A O 1
ATOM 801 N N . PHE A 1 101 ? 14.362 6.692 -9.515 1.00 97.31 101 PHE A N 1
ATOM 802 C CA . PHE A 1 101 ? 12.982 6.662 -9.048 1.00 97.31 101 PHE A CA 1
ATOM 803 C C . PHE A 1 101 ? 12.758 5.514 -8.059 1.00 97.31 101 PHE A C 1
ATOM 805 O O . PHE A 1 101 ? 12.485 4.378 -8.452 1.00 97.31 101 PHE A O 1
ATOM 812 N N . ASP A 1 102 ? 12.889 5.817 -6.768 1.00 96.19 102 ASP A N 1
ATOM 813 C CA . ASP A 1 102 ? 12.790 4.821 -5.703 1.00 96.19 102 ASP A CA 1
ATOM 814 C C . ASP A 1 102 ? 11.356 4.315 -5.497 1.00 96.19 102 ASP A C 1
ATOM 816 O O . ASP A 1 102 ? 10.379 5.066 -5.562 1.00 96.19 102 ASP A O 1
ATOM 820 N N . THR A 1 103 ? 11.226 3.034 -5.138 1.00 97.75 103 THR A N 1
ATOM 821 C CA . THR A 1 103 ? 9.929 2.390 -4.854 1.00 97.75 103 THR A CA 1
ATOM 822 C C . THR A 1 103 ? 9.110 3.142 -3.798 1.00 97.75 103 THR A C 1
ATOM 824 O O . THR A 1 103 ? 7.886 3.248 -3.904 1.00 97.75 103 THR A O 1
ATOM 827 N N . SER A 1 104 ? 9.777 3.733 -2.804 1.00 95.88 104 SER A N 1
ATOM 828 C CA . SER A 1 104 ? 9.138 4.520 -1.745 1.00 95.88 104 SER A CA 1
ATOM 829 C C . SER A 1 104 ? 8.453 5.794 -2.245 1.00 95.88 104 SER A C 1
ATOM 831 O O . SER A 1 104 ? 7.510 6.246 -1.592 1.00 95.88 104 SER A O 1
ATOM 833 N N . MET A 1 105 ? 8.865 6.349 -3.392 1.00 95.31 105 MET A N 1
ATOM 834 C CA . MET A 1 105 ? 8.313 7.598 -3.933 1.00 95.31 105 MET A CA 1
ATOM 835 C C . MET A 1 105 ? 6.864 7.450 -4.402 1.00 95.31 105 MET A C 1
ATOM 837 O O . MET A 1 105 ? 6.121 8.428 -4.389 1.00 95.31 105 MET A O 1
ATOM 841 N N . TYR A 1 106 ? 6.454 6.244 -4.804 1.00 95.31 106 TYR A N 1
ATOM 842 C CA . TYR A 1 106 ? 5.100 5.989 -5.300 1.00 95.31 106 TYR A CA 1
ATOM 843 C C . TYR A 1 106 ? 4.321 4.973 -4.464 1.00 95.31 106 TYR A C 1
ATOM 845 O O . TYR A 1 106 ? 3.101 5.079 -4.377 1.00 95.31 106 TYR A O 1
ATOM 853 N N . ALA A 1 107 ? 4.991 3.995 -3.844 1.00 97.31 107 ALA A N 1
ATOM 854 C CA . ALA A 1 107 ? 4.299 2.877 -3.209 1.00 97.31 107 ALA A CA 1
ATOM 855 C C . ALA A 1 107 ? 4.036 3.071 -1.712 1.00 97.31 107 ALA A C 1
ATOM 857 O O . ALA A 1 107 ? 3.183 2.375 -1.170 1.00 97.31 107 ALA A O 1
ATOM 858 N N . SER A 1 108 ? 4.716 3.993 -1.019 1.00 96.25 108 SER A N 1
ATOM 859 C CA . SER A 1 108 ? 4.555 4.140 0.441 1.00 96.25 108 SER A CA 1
ATOM 860 C C . SER A 1 108 ? 3.091 4.357 0.845 1.00 96.25 108 SER A C 1
ATOM 862 O O . SER A 1 108 ? 2.581 3.669 1.729 1.00 96.25 108 SER A O 1
ATOM 864 N N . SER A 1 109 ? 2.379 5.244 0.140 1.00 95.25 109 SER A N 1
ATOM 865 C CA . SER A 1 109 ? 0.960 5.526 0.391 1.00 95.25 109 SER A CA 1
ATOM 866 C C . SER A 1 109 ? 0.052 4.328 0.102 1.00 95.25 109 SER A C 1
ATOM 868 O O . SER A 1 109 ? -0.958 4.156 0.779 1.00 95.25 109 SER A O 1
ATOM 870 N N . TRP A 1 110 ? 0.414 3.453 -0.839 1.00 97.81 110 TRP A N 1
ATOM 871 C CA . TRP A 1 110 ? -0.374 2.265 -1.173 1.00 97.81 110 TRP A CA 1
ATOM 872 C C . TRP A 1 110 ? -0.474 1.300 0.005 1.00 97.81 110 TRP A C 1
ATOM 874 O O . TRP A 1 110 ? -1.559 0.810 0.304 1.00 97.81 110 TRP A O 1
ATOM 884 N N . PHE A 1 111 ? 0.639 1.069 0.707 1.00 98.06 111 PHE A N 1
ATOM 885 C CA . PHE A 1 111 ? 0.670 0.195 1.882 1.00 98.06 111 PHE A CA 1
ATOM 886 C C . PHE A 1 111 ? 0.138 0.897 3.131 1.00 98.06 111 PHE A C 1
ATOM 888 O O . PHE A 1 111 ? -0.611 0.290 3.890 1.00 98.06 111 PHE A O 1
ATOM 895 N N . LEU A 1 112 ? 0.485 2.173 3.330 1.00 95.94 112 LEU A N 1
ATOM 896 C CA . LEU A 1 112 ? 0.057 2.935 4.506 1.00 95.94 112 LEU A CA 1
ATOM 897 C C . LEU A 1 112 ? -1.428 3.287 4.492 1.00 95.94 112 LEU A C 1
ATOM 899 O O . LEU A 1 112 ? -1.971 3.603 5.541 1.00 95.94 112 LEU A O 1
ATOM 903 N N . THR A 1 113 ? -2.087 3.282 3.339 1.00 96.12 113 THR A N 1
ATOM 904 C CA . THR A 1 113 ? -3.501 3.676 3.241 1.00 96.12 113 THR A CA 1
ATOM 905 C C . THR A 1 113 ? -4.361 2.604 2.583 1.00 96.12 113 THR A C 1
ATOM 907 O O . THR A 1 113 ? -5.545 2.814 2.368 1.00 96.12 113 THR A O 1
ATOM 910 N N . LEU A 1 114 ? -3.793 1.440 2.247 1.00 97.44 114 LEU A N 1
ATOM 911 C CA . LEU A 1 114 ? -4.493 0.386 1.503 1.00 97.44 114 LEU A CA 1
ATOM 912 C C . LEU A 1 114 ? -5.151 0.930 0.220 1.00 97.44 114 LEU A C 1
ATOM 914 O O . LEU A 1 114 ? -6.276 0.578 -0.127 1.00 97.44 114 LEU A O 1
ATOM 918 N N . PHE A 1 115 ? -4.422 1.806 -0.479 1.00 96.56 115 PHE A N 1
ATOM 919 C CA . PHE A 1 115 ? -4.832 2.514 -1.697 1.00 96.56 115 PHE A CA 1
ATOM 920 C C . PHE A 1 115 ? -5.985 3.522 -1.562 1.00 96.56 115 PHE A C 1
ATOM 922 O O . PHE A 1 115 ? -6.376 4.100 -2.580 1.00 96.56 115 PHE A O 1
ATOM 929 N N . THR A 1 116 ? -6.493 3.817 -0.363 1.00 93.00 116 THR A N 1
ATOM 930 C CA . THR A 1 116 ? -7.603 4.776 -0.187 1.00 93.00 116 THR A CA 1
ATOM 931 C C . THR A 1 116 ? -7.262 6.187 -0.664 1.00 93.00 116 THR A C 1
ATOM 933 O O . THR A 1 116 ? -8.164 6.938 -1.014 1.00 93.00 116 THR A O 1
ATOM 936 N N . THR A 1 117 ? -5.979 6.567 -0.702 1.00 90.81 117 THR A N 1
ATOM 937 C CA . THR A 1 117 ? -5.550 7.875 -1.231 1.00 90.81 117 THR A CA 1
ATOM 938 C C . THR A 1 117 ? -5.267 7.876 -2.730 1.00 90.81 117 THR A C 1
ATOM 940 O O . THR A 1 117 ? -5.097 8.942 -3.315 1.00 90.81 117 THR A O 1
ATOM 943 N N . SER A 1 118 ? -5.146 6.702 -3.353 1.00 91.31 118 SER A N 1
ATOM 944 C CA . SER A 1 118 ? -4.647 6.562 -4.729 1.00 91.31 118 SER A CA 1
ATOM 945 C C . SER A 1 118 ? -5.708 6.083 -5.712 1.00 91.31 118 SER A C 1
ATOM 947 O O . SER A 1 118 ? -5.577 6.326 -6.908 1.00 91.31 118 SER A O 1
ATOM 949 N N . LEU A 1 119 ? -6.747 5.399 -5.232 1.00 93.38 119 LEU A N 1
ATOM 950 C CA . LEU A 1 119 ? -7.796 4.819 -6.064 1.00 93.38 119 LEU A CA 1
ATOM 951 C C . LEU A 1 119 ? -9.180 5.349 -5.661 1.00 93.38 119 LEU A C 1
ATOM 953 O O . LEU A 1 119 ? -9.370 5.771 -4.519 1.00 93.38 119 LEU A O 1
ATOM 957 N N . PRO A 1 120 ? -10.165 5.323 -6.580 1.00 92.12 120 PRO A N 1
ATOM 958 C CA . PRO A 1 120 ? -11.552 5.635 -6.255 1.00 92.12 120 PRO A CA 1
ATOM 959 C C . PRO A 1 120 ? -12.070 4.805 -5.075 1.00 92.12 120 PRO A C 1
ATOM 961 O O . PRO A 1 120 ? -11.721 3.631 -4.930 1.00 92.12 120 PRO A O 1
ATOM 964 N N . ILE A 1 121 ? -12.952 5.396 -4.267 1.00 89.88 121 ILE A N 1
ATOM 965 C CA . ILE A 1 121 ? -13.427 4.787 -3.017 1.00 89.88 121 ILE A CA 1
ATOM 966 C C . ILE A 1 121 ? -14.061 3.404 -3.209 1.00 89.88 121 ILE A C 1
ATOM 968 O O . ILE A 1 121 ? -13.813 2.507 -2.411 1.00 89.88 121 ILE A O 1
ATOM 972 N N . GLU A 1 122 ? -14.805 3.190 -4.294 1.00 92.12 122 GLU A N 1
ATOM 973 C CA . GLU A 1 122 ? -15.416 1.888 -4.593 1.00 92.12 122 GLU A CA 1
ATOM 974 C C . GLU A 1 122 ? -14.365 0.789 -4.806 1.00 92.12 122 GLU A C 1
ATOM 976 O O . GLU A 1 122 ? -14.551 -0.363 -4.413 1.00 92.12 122 GLU A O 1
ATOM 981 N N . ILE A 1 123 ? -13.217 1.152 -5.385 1.00 95.50 123 ILE A N 1
ATOM 982 C CA . ILE A 1 123 ? -12.087 0.239 -5.561 1.00 95.50 123 ILE A CA 1
ATOM 983 C C . ILE A 1 123 ? -11.385 0.019 -4.222 1.00 95.50 123 ILE A C 1
ATOM 985 O O . ILE A 1 123 ? -11.067 -1.121 -3.892 1.00 95.50 123 ILE A O 1
ATOM 989 N N . ALA A 1 124 ? -11.188 1.076 -3.432 1.00 95.50 124 ALA A N 1
ATOM 990 C CA . ALA A 1 124 ? -10.593 0.971 -2.102 1.00 95.50 124 ALA A CA 1
ATOM 991 C C . ALA A 1 124 ? -11.431 0.092 -1.150 1.00 95.50 124 ALA A C 1
ATOM 993 O O . ALA A 1 124 ? -10.860 -0.731 -0.440 1.00 95.50 124 ALA A O 1
ATOM 994 N N . ASN A 1 125 ? -12.767 0.175 -1.195 1.00 94.88 125 ASN A N 1
ATOM 995 C CA . ASN A 1 125 ? -13.668 -0.721 -0.456 1.00 94.88 125 ASN A CA 1
ATOM 996 C C . ASN A 1 125 ? -13.444 -2.188 -0.854 1.00 94.88 125 ASN A C 1
ATOM 998 O O . ASN A 1 125 ? -13.194 -3.031 0.002 1.00 94.88 125 ASN A O 1
ATOM 1002 N N . ARG A 1 126 ? -13.427 -2.490 -2.160 1.00 96.75 126 ARG A N 1
ATOM 1003 C CA . ARG A 1 126 ? -13.154 -3.854 -2.650 1.00 96.75 126 ARG A CA 1
ATOM 1004 C C . ARG A 1 126 ? -11.754 -4.347 -2.265 1.00 96.75 126 ARG A C 1
ATOM 1006 O O . ARG A 1 126 ? -11.572 -5.530 -1.988 1.00 96.75 126 ARG A O 1
ATOM 1013 N N . ILE A 1 127 ? -10.753 -3.462 -2.250 1.00 97.94 127 ILE A N 1
ATOM 1014 C CA . ILE A 1 127 ? -9.405 -3.796 -1.772 1.00 97.94 127 ILE A CA 1
ATOM 1015 C C . ILE A 1 127 ? -9.433 -4.113 -0.276 1.00 97.94 127 ILE A C 1
ATOM 1017 O O . ILE A 1 127 ? -8.811 -5.096 0.120 1.00 97.94 127 ILE A O 1
ATOM 1021 N N . MET A 1 128 ? -10.156 -3.334 0.533 1.00 97.44 128 MET A N 1
ATOM 1022 C CA . MET A 1 128 ? -10.341 -3.598 1.962 1.00 97.44 128 MET A CA 1
ATOM 1023 C C . MET A 1 128 ? -10.994 -4.967 2.193 1.00 97.44 128 MET A C 1
ATOM 1025 O O . MET A 1 128 ? -10.494 -5.739 3.007 1.00 97.44 128 MET A O 1
ATOM 1029 N N . ASP A 1 129 ? -12.033 -5.321 1.433 1.00 97.00 129 ASP A N 1
ATOM 1030 C CA . ASP A 1 129 ? -12.688 -6.633 1.532 1.00 97.00 129 ASP A CA 1
ATOM 1031 C C . ASP A 1 129 ? -11.700 -7.782 1.277 1.00 97.00 129 ASP A C 1
ATOM 1033 O O . ASP A 1 129 ? -11.576 -8.713 2.076 1.00 97.00 129 ASP A O 1
ATOM 1037 N N . CYS A 1 130 ? -10.943 -7.707 0.180 1.00 97.75 130 CYS A N 1
ATOM 1038 C CA . CYS A 1 130 ? -9.934 -8.712 -0.146 1.00 97.75 130 CYS A CA 1
ATOM 1039 C C . CYS A 1 130 ? -8.776 -8.722 0.864 1.00 97.75 130 CYS A C 1
ATOM 1041 O O . CYS A 1 130 ? -8.259 -9.786 1.202 1.00 97.75 130 CYS A O 1
ATOM 1043 N N . PHE A 1 131 ? -8.384 -7.560 1.386 1.00 98.06 131 PHE A N 1
ATOM 1044 C CA . PHE A 1 131 ? -7.370 -7.439 2.430 1.00 98.06 131 PHE A CA 1
ATOM 1045 C C . PHE A 1 131 ? -7.810 -8.097 3.743 1.00 98.06 131 PHE A C 1
ATOM 1047 O O . PHE A 1 131 ? -7.005 -8.773 4.378 1.00 98.06 131 PHE A O 1
ATOM 1054 N N . LEU A 1 132 ? -9.083 -7.983 4.123 1.00 96.75 132 LEU A N 1
ATOM 1055 C CA . LEU A 1 132 ? -9.631 -8.664 5.299 1.00 96.75 132 LEU A CA 1
ATOM 1056 C C . LEU A 1 132 ? -9.640 -10.196 5.149 1.00 96.75 132 LEU A C 1
ATOM 1058 O O . LEU A 1 132 ? -9.578 -10.913 6.144 1.00 96.75 132 LEU A O 1
ATOM 1062 N N . VAL A 1 133 ? -9.687 -10.717 3.921 1.00 96.25 133 VAL A N 1
ATOM 1063 C CA . VAL A 1 133 ? -9.659 -12.168 3.664 1.00 96.25 133 VAL A CA 1
ATOM 1064 C C . VAL A 1 133 ? -8.232 -12.699 3.516 1.00 96.25 133 VAL A C 1
ATOM 1066 O O . VAL A 1 133 ? -7.908 -13.767 4.033 1.00 96.25 133 VAL A O 1
ATOM 1069 N N . GLU A 1 134 ? -7.376 -11.977 2.794 1.00 95.56 134 GLU A N 1
ATOM 1070 C CA . GLU A 1 134 ? -6.080 -12.482 2.322 1.00 95.56 134 GLU A CA 1
ATOM 1071 C C . GLU A 1 134 ? -4.870 -11.767 2.946 1.00 95.56 134 GLU A C 1
ATOM 1073 O O . GLU A 1 134 ? -3.728 -12.201 2.782 1.00 95.56 134 GLU A O 1
ATOM 1078 N N . GLY A 1 135 ? -5.093 -10.671 3.669 1.00 96.19 135 GLY A N 1
ATOM 1079 C CA . GLY A 1 135 ? -4.057 -9.892 4.335 1.00 96.19 135 GLY A CA 1
ATOM 1080 C C . GLY A 1 135 ? -3.118 -9.153 3.380 1.00 96.19 135 GLY A C 1
ATOM 1081 O O . GLY A 1 135 ? -3.431 -8.863 2.222 1.00 96.19 135 GLY A O 1
ATOM 1082 N N . MET A 1 136 ? -1.922 -8.837 3.885 1.00 96.25 136 MET A N 1
ATOM 1083 C CA . MET A 1 136 ? -0.950 -7.962 3.212 1.00 96.25 136 MET A CA 1
ATOM 1084 C C . MET A 1 136 ? -0.487 -8.482 1.842 1.00 96.25 136 MET A C 1
ATOM 1086 O O . MET A 1 136 ? -0.107 -7.695 0.977 1.00 96.25 136 MET A O 1
ATOM 1090 N N . GLU A 1 137 ? -0.550 -9.793 1.601 1.00 96.31 137 GLU A N 1
ATOM 1091 C CA . GLU A 1 137 ? -0.220 -10.378 0.296 1.00 96.31 137 GLU A CA 1
ATOM 1092 C C . GLU A 1 137 ? -1.117 -9.830 -0.823 1.00 96.31 137 GLU A C 1
ATOM 1094 O O . GLU A 1 137 ? -0.662 -9.632 -1.951 1.00 96.31 137 GLU A O 1
ATOM 1099 N N . PHE A 1 138 ? -2.381 -9.516 -0.521 1.00 98.06 138 PHE A N 1
ATOM 1100 C CA . PHE A 1 138 ? -3.276 -8.908 -1.498 1.00 98.06 138 PHE A CA 1
ATOM 1101 C C . PHE A 1 138 ? -2.828 -7.504 -1.918 1.00 98.06 138 PHE A C 1
ATOM 1103 O O . PHE A 1 138 ? -2.848 -7.193 -3.107 1.00 98.06 138 PHE A O 1
ATOM 1110 N N . ILE A 1 139 ? -2.309 -6.701 -0.988 1.00 98.50 139 ILE A N 1
ATOM 1111 C CA . ILE A 1 139 ? -1.805 -5.346 -1.268 1.00 98.50 139 ILE A CA 1
ATOM 1112 C C . ILE A 1 139 ? -0.623 -5.391 -2.244 1.00 98.50 139 ILE A C 1
ATOM 1114 O O . ILE A 1 139 ? -0.592 -4.633 -3.214 1.00 98.50 139 ILE A O 1
ATOM 1118 N N . PHE A 1 140 ? 0.293 -6.351 -2.078 1.00 98.50 140 PHE A N 1
ATOM 1119 C CA . PHE A 1 140 ? 1.366 -6.587 -3.052 1.00 98.50 140 PHE A CA 1
ATOM 1120 C C . PHE A 1 140 ? 0.835 -6.988 -4.432 1.00 98.50 140 PHE A C 1
ATOM 1122 O O . PHE A 1 140 ? 1.359 -6.525 -5.446 1.00 98.50 140 PHE A O 1
ATOM 1129 N N . ARG A 1 141 ? -0.199 -7.836 -4.504 1.00 98.56 141 ARG A N 1
ATOM 1130 C CA . ARG A 1 141 ? -0.798 -8.234 -5.789 1.00 98.56 141 ARG A CA 1
ATOM 1131 C C . ARG A 1 141 ? -1.455 -7.059 -6.505 1.00 98.56 141 ARG A C 1
ATOM 1133 O O . ARG A 1 141 ? -1.290 -6.939 -7.718 1.00 98.56 141 ARG A O 1
ATOM 1140 N N . VAL A 1 142 ? -2.134 -6.172 -5.777 1.00 98.44 142 VAL A N 1
ATOM 1141 C CA . VAL A 1 142 ? -2.694 -4.934 -6.342 1.00 98.44 142 VAL A CA 1
ATOM 1142 C C . VAL A 1 142 ? -1.576 -4.015 -6.841 1.00 98.44 142 VAL A C 1
ATOM 1144 O O . VAL A 1 142 ? -1.634 -3.574 -7.987 1.00 98.44 142 VAL A O 1
ATOM 1147 N N . ALA A 1 143 ? -0.514 -3.805 -6.053 1.00 98.50 143 ALA A N 1
ATOM 1148 C CA . ALA A 1 143 ? 0.641 -3.001 -6.466 1.00 98.50 143 ALA A CA 1
ATOM 1149 C C . ALA A 1 143 ? 1.283 -3.539 -7.760 1.00 98.50 143 ALA A C 1
ATOM 1151 O O . ALA A 1 143 ? 1.511 -2.793 -8.712 1.00 98.50 143 ALA A O 1
ATOM 1152 N N . MET A 1 144 ? 1.505 -4.855 -7.839 1.00 98.56 144 MET A N 1
ATOM 1153 C CA . MET A 1 144 ? 2.030 -5.500 -9.046 1.00 98.56 144 MET A CA 1
ATOM 1154 C C . MET A 1 144 ? 1.063 -5.396 -10.230 1.00 98.56 144 MET A C 1
ATOM 1156 O O . MET A 1 144 ? 1.510 -5.170 -11.351 1.00 98.56 144 MET A O 1
ATOM 1160 N N . SER A 1 145 ? -0.246 -5.522 -9.998 1.00 98.00 145 SER A N 1
ATOM 1161 C CA . SER A 1 145 ? -1.274 -5.369 -11.034 1.00 98.00 145 SER A CA 1
ATOM 1162 C C . SER A 1 145 ? -1.266 -3.967 -11.648 1.00 98.00 145 SER A C 1
ATOM 1164 O O . SER A 1 145 ? -1.275 -3.831 -12.874 1.00 98.00 145 SER A O 1
ATOM 1166 N N . ILE A 1 146 ? -1.169 -2.928 -10.811 1.00 97.50 146 ILE A N 1
ATOM 1167 C CA . ILE A 1 146 ? -1.045 -1.530 -11.243 1.00 97.50 146 ILE A CA 1
ATOM 1168 C C . ILE A 1 146 ? 0.192 -1.357 -12.127 1.00 97.50 146 ILE A C 1
ATOM 1170 O O . ILE A 1 146 ? 0.089 -0.853 -13.246 1.00 97.50 146 ILE A O 1
ATOM 1174 N N . LEU A 1 147 ? 1.355 -1.813 -11.653 1.00 98.00 147 LEU A N 1
ATOM 1175 C CA . LEU A 1 147 ? 2.620 -1.660 -12.373 1.00 98.00 147 LEU A CA 1
ATOM 1176 C C . LEU A 1 147 ? 2.634 -2.435 -13.697 1.00 98.00 147 LEU A C 1
ATOM 1178 O O . LEU A 1 147 ? 3.087 -1.902 -14.707 1.00 98.00 147 LEU A O 1
ATOM 1182 N N . GLN A 1 148 ? 2.083 -3.652 -13.734 1.00 97.25 148 GLN A N 1
ATOM 1183 C CA . GLN A 1 148 ? 1.981 -4.448 -14.963 1.00 97.25 148 GLN A CA 1
ATOM 1184 C C . GLN A 1 148 ? 1.140 -3.750 -16.032 1.00 97.25 148 GLN A C 1
ATOM 1186 O O . GLN A 1 148 ? 1.519 -3.732 -17.203 1.00 97.25 148 GLN A O 1
ATOM 1191 N N . GLN A 1 149 ? 0.022 -3.147 -15.633 1.00 95.44 149 GLN A N 1
ATOM 1192 C CA . GLN A 1 149 ? -0.865 -2.444 -16.556 1.00 95.44 149 GLN A CA 1
ATOM 1193 C C . GLN A 1 149 ? -0.285 -1.097 -17.005 1.00 95.44 149 GLN A C 1
ATOM 1195 O O . GLN A 1 149 ? -0.458 -0.703 -18.161 1.00 95.44 149 GLN A O 1
ATOM 1200 N N . ALA A 1 150 ? 0.438 -0.408 -16.122 1.00 95.81 150 ALA A N 1
ATOM 1201 C CA . ALA A 1 150 ? 1.074 0.877 -16.399 1.00 95.81 150 ALA A CA 1
ATOM 1202 C C . ALA A 1 150 ? 2.427 0.759 -17.129 1.00 95.81 150 ALA A C 1
ATOM 1204 O O . ALA A 1 150 ? 2.921 1.747 -17.666 1.00 95.81 150 ALA A O 1
ATOM 1205 N N . ARG A 1 151 ? 3.027 -0.438 -17.189 1.00 96.88 151 ARG A N 1
ATOM 1206 C CA . ARG A 1 151 ? 4.407 -0.679 -17.652 1.00 96.88 151 ARG A CA 1
ATOM 1207 C C . ARG A 1 151 ? 4.780 0.044 -18.947 1.00 96.88 151 ARG A C 1
ATOM 1209 O O . ARG A 1 151 ? 5.800 0.720 -18.991 1.00 96.88 151 ARG A O 1
ATOM 1216 N N . VAL A 1 152 ? 3.972 -0.092 -20.003 1.00 96.75 152 VAL A N 1
ATOM 1217 C CA . VAL A 1 152 ? 4.279 0.486 -21.330 1.00 96.75 152 VAL A CA 1
ATOM 1218 C C . VAL A 1 152 ? 4.308 2.015 -21.300 1.00 96.75 152 VAL A C 1
ATOM 1220 O O . VAL A 1 152 ? 5.066 2.632 -22.045 1.00 96.75 152 VAL A O 1
ATOM 1223 N N . GLU A 1 153 ? 3.473 2.619 -20.463 1.00 96.06 153 GLU A N 1
ATOM 1224 C CA . GLU A 1 153 ? 3.386 4.065 -20.300 1.00 96.06 153 GLU A CA 1
ATOM 1225 C C . GLU A 1 153 ? 4.534 4.580 -19.434 1.00 96.06 153 GLU A C 1
ATOM 1227 O O . GLU A 1 153 ? 5.266 5.462 -19.871 1.00 96.06 153 GLU A O 1
ATOM 1232 N N . LEU A 1 154 ? 4.776 3.944 -18.284 1.00 97.94 154 LEU A N 1
ATOM 1233 C CA . LEU A 1 154 ? 5.855 4.301 -17.358 1.00 97.94 154 LEU A CA 1
ATOM 1234 C C . LEU A 1 154 ? 7.241 4.266 -18.015 1.00 97.94 154 LEU A C 1
ATOM 1236 O O . LEU A 1 154 ? 8.051 5.153 -17.771 1.00 97.94 154 LEU A O 1
ATOM 1240 N N . LEU A 1 155 ? 7.497 3.302 -18.907 1.00 98.25 155 LEU A N 1
ATOM 1241 C CA . LEU A 1 155 ? 8.758 3.202 -19.661 1.00 98.25 155 LEU A CA 1
ATOM 1242 C C . LEU A 1 155 ? 9.041 4.403 -20.581 1.00 98.25 155 LEU A C 1
ATOM 1244 O O . LEU A 1 155 ? 10.151 4.534 -21.092 1.00 98.25 155 LEU A O 1
ATOM 1248 N N . ARG A 1 156 ? 8.043 5.251 -20.849 1.00 97.56 156 ARG A N 1
ATOM 1249 C CA . ARG A 1 156 ? 8.173 6.443 -21.704 1.00 97.56 156 ARG A CA 1
ATOM 1250 C C . ARG A 1 156 ? 8.298 7.736 -20.904 1.00 97.56 156 ARG A C 1
ATOM 1252 O O . ARG A 1 156 ? 8.524 8.781 -21.507 1.00 97.56 156 ARG A O 1
ATOM 1259 N N . LEU A 1 157 ? 8.100 7.670 -19.592 1.00 97.81 157 L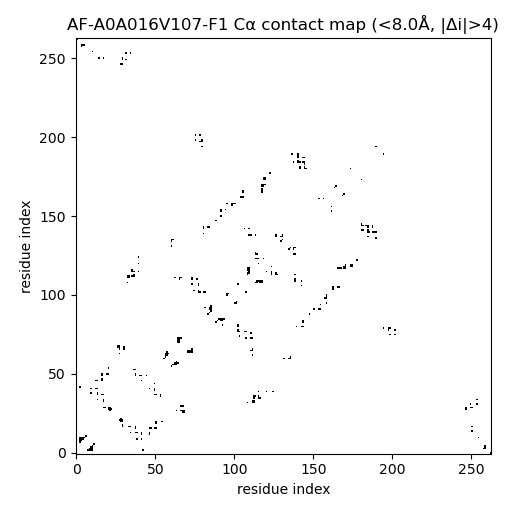EU A N 1
ATOM 1260 C CA . LEU A 1 157 ? 8.078 8.825 -18.706 1.00 97.81 157 LEU A CA 1
ATOM 1261 C C . LEU A 1 157 ? 9.438 9.006 -18.033 1.00 97.81 157 LEU A C 1
ATOM 1263 O O . LEU A 1 157 ? 10.152 8.040 -17.770 1.00 97.81 157 LEU A O 1
ATOM 1267 N N . ASP A 1 158 ? 9.785 10.251 -17.740 1.00 97.25 158 ASP A N 1
ATOM 1268 C CA . ASP A 1 158 ? 10.865 10.594 -16.820 1.00 97.25 158 ASP A CA 1
ATOM 1269 C C . ASP A 1 158 ? 10.364 10.560 -15.363 1.00 97.25 158 ASP A C 1
ATOM 1271 O O . ASP A 1 158 ? 9.218 10.196 -15.087 1.00 97.25 158 ASP A O 1
ATOM 1275 N N . MET A 1 159 ? 11.226 10.916 -14.406 1.00 96.50 159 MET A N 1
ATOM 1276 C CA . MET A 1 159 ? 10.876 10.914 -12.980 1.00 96.50 159 MET A CA 1
ATOM 1277 C C . MET A 1 159 ? 9.619 11.749 -12.678 1.00 96.50 159 MET A C 1
ATOM 1279 O O . MET A 1 159 ? 8.726 11.281 -11.972 1.00 96.50 159 MET A O 1
ATOM 1283 N N . GLU A 1 160 ? 9.532 12.970 -13.214 1.00 96.06 160 GLU A N 1
ATOM 1284 C CA . GLU A 1 160 ? 8.397 13.869 -12.974 1.00 96.06 160 GLU A CA 1
ATOM 1285 C C . GLU A 1 160 ? 7.106 13.313 -13.588 1.00 96.06 160 GLU A C 1
ATOM 1287 O O . GLU A 1 160 ? 6.061 13.289 -12.932 1.00 96.06 160 GLU A O 1
ATOM 1292 N N . GLY A 1 161 ? 7.183 12.790 -14.816 1.00 97.44 161 GLY A N 1
ATOM 1293 C CA . GLY A 1 161 ? 6.064 12.128 -15.473 1.00 97.44 161 GLY A CA 1
ATOM 1294 C C . GLY A 1 161 ? 5.554 10.923 -14.684 1.00 97.44 161 GLY A C 1
ATOM 1295 O O . GLY A 1 161 ? 4.345 10.778 -14.509 1.00 97.44 161 GLY A O 1
ATOM 1296 N N . MET A 1 162 ? 6.452 10.088 -14.151 1.00 97.69 162 MET A N 1
ATOM 1297 C CA . MET A 1 162 ? 6.074 8.938 -13.322 1.00 97.69 162 MET A CA 1
ATOM 1298 C C . MET A 1 162 ? 5.408 9.366 -12.008 1.00 97.69 162 MET A C 1
ATOM 1300 O O . MET A 1 162 ? 4.382 8.796 -11.638 1.00 97.69 162 MET A O 1
ATOM 1304 N N . LEU A 1 163 ? 5.929 10.395 -11.327 1.00 95.00 163 LEU A N 1
ATOM 1305 C CA . LEU A 1 163 ? 5.297 10.950 -10.123 1.00 95.00 163 LEU A CA 1
ATOM 1306 C C . LEU A 1 163 ? 3.874 11.425 -10.409 1.00 95.00 163 LEU A C 1
ATOM 1308 O O . LEU A 1 163 ? 2.936 11.042 -9.710 1.00 95.00 163 LEU A O 1
ATOM 1312 N N . LYS A 1 164 ? 3.702 12.209 -11.476 1.00 95.00 164 LYS A N 1
ATOM 1313 C CA . LYS A 1 164 ? 2.393 12.707 -11.896 1.00 95.00 164 LYS A CA 1
ATOM 1314 C C . LYS A 1 164 ? 1.432 11.567 -12.241 1.00 95.00 164 LYS A C 1
ATOM 1316 O O . LYS A 1 164 ? 0.269 11.612 -11.835 1.00 95.00 164 LYS A O 1
ATOM 1321 N N . TYR A 1 165 ? 1.923 10.536 -12.929 1.00 95.69 165 TYR A N 1
ATOM 1322 C CA . TYR A 1 165 ? 1.130 9.358 -13.263 1.00 95.69 165 TYR A CA 1
ATOM 1323 C C . TYR A 1 165 ? 0.574 8.685 -12.000 1.00 95.69 165 TYR A C 1
ATOM 1325 O O . TYR A 1 165 ? -0.629 8.447 -11.896 1.00 95.69 165 TYR A O 1
ATOM 1333 N N . PHE A 1 166 ? 1.425 8.430 -11.001 1.00 94.62 166 PHE A N 1
ATOM 1334 C CA . PHE A 1 166 ? 1.004 7.781 -9.755 1.00 94.62 166 PHE A CA 1
ATOM 1335 C C . PHE A 1 166 ? 0.178 8.675 -8.824 1.00 94.62 166 PHE A C 1
ATOM 1337 O O . PHE A 1 166 ? -0.580 8.153 -8.010 1.00 94.62 166 PHE A O 1
ATOM 1344 N N . GLN A 1 167 ? 0.298 9.999 -8.925 1.00 88.12 167 GLN A N 1
ATOM 1345 C CA . GLN A 1 167 ? -0.486 10.933 -8.112 1.00 88.12 167 GLN A CA 1
ATOM 1346 C C . GLN A 1 167 ? -1.882 11.198 -8.680 1.00 88.12 167 GLN A C 1
ATOM 1348 O O . GLN A 1 167 ? -2.806 11.460 -7.912 1.00 88.12 167 GLN A O 1
ATOM 1353 N N . ARG A 1 168 ? -2.047 11.155 -10.007 1.00 86.69 168 ARG A N 1
ATOM 1354 C CA . ARG A 1 168 ? -3.283 11.601 -10.662 1.00 86.69 168 ARG A CA 1
ATOM 1355 C C . ARG A 1 168 ? -3.818 10.603 -11.677 1.00 86.69 168 ARG A C 1
ATOM 1357 O O . ARG A 1 168 ? -4.950 10.145 -11.545 1.00 86.69 168 ARG A O 1
ATOM 1364 N N . ASP A 1 169 ? -3.009 10.250 -12.668 1.00 89.12 169 ASP A N 1
ATOM 1365 C CA . ASP A 1 169 ? -3.499 9.530 -13.848 1.00 89.12 169 ASP A CA 1
ATOM 1366 C C . ASP A 1 169 ? -3.912 8.081 -13.506 1.00 89.12 169 ASP A C 1
ATOM 1368 O O . ASP A 1 169 ? -4.831 7.524 -14.109 1.00 89.12 169 ASP A O 1
ATOM 1372 N N . ILE A 1 170 ? -3.310 7.486 -12.465 1.00 89.44 170 ILE A N 1
ATOM 1373 C CA . ILE A 1 170 ? -3.706 6.175 -11.934 1.00 89.44 170 ILE A CA 1
ATOM 1374 C C . ILE A 1 170 ? -5.184 6.124 -11.519 1.00 89.44 170 ILE A C 1
ATOM 1376 O O . ILE A 1 170 ? -5.853 5.116 -11.755 1.00 89.44 170 ILE A O 1
ATOM 1380 N N . ARG A 1 171 ? -5.710 7.203 -10.926 1.00 87.06 171 ARG A N 1
ATOM 1381 C CA . ARG A 1 171 ? -7.086 7.258 -10.421 1.00 87.06 171 ARG A CA 1
ATOM 1382 C C . ARG A 1 171 ? -8.080 7.235 -11.577 1.00 87.06 171 ARG A C 1
ATOM 1384 O O . ARG A 1 171 ? -8.978 6.397 -11.585 1.00 87.06 171 ARG A O 1
ATOM 1391 N N . GLU A 1 172 ? -7.863 8.099 -12.565 1.00 86.94 172 GLU A N 1
ATOM 1392 C CA . GLU A 1 172 ? -8.700 8.215 -13.769 1.00 86.94 172 GLU A CA 1
ATOM 1393 C C . GLU A 1 172 ? -8.710 6.912 -14.583 1.00 86.94 172 GLU A C 1
ATOM 1395 O O . GLU A 1 172 ? -9.741 6.495 -15.119 1.00 86.94 172 GLU A O 1
ATOM 1400 N N . ARG A 1 173 ? -7.563 6.226 -14.645 1.00 87.62 173 ARG A N 1
ATOM 1401 C CA . ARG A 1 173 ? -7.430 4.955 -15.359 1.00 87.62 173 ARG A CA 1
ATOM 1402 C C . ARG A 1 173 ? -8.338 3.870 -14.790 1.00 87.62 173 ARG A C 1
ATOM 1404 O O . ARG A 1 173 ? -9.031 3.197 -15.549 1.00 87.62 173 ARG A O 1
ATOM 1411 N N . PHE A 1 174 ? -8.311 3.672 -13.473 1.00 87.88 174 PHE A N 1
ATOM 1412 C CA . PHE A 1 174 ? -9.031 2.565 -12.841 1.00 87.88 174 PHE A CA 1
ATOM 1413 C C . PHE A 1 174 ? -10.493 2.876 -12.530 1.00 87.88 174 PHE A C 1
ATOM 1415 O O . PHE A 1 174 ? -11.266 1.939 -12.354 1.00 87.88 174 PHE A O 1
ATOM 1422 N N . GLU A 1 175 ? -10.902 4.145 -12.547 1.00 83.56 175 GLU A N 1
ATOM 1423 C CA . GLU A 1 175 ? -12.314 4.533 -12.444 1.00 83.56 175 GLU A CA 1
ATOM 1424 C C . GLU A 1 175 ? -13.186 3.870 -13.526 1.00 83.56 175 GLU A C 1
ATOM 1426 O O . GLU A 1 175 ? -14.325 3.497 -13.260 1.00 83.56 175 GLU A O 1
ATOM 1431 N N . ASN A 1 176 ? -12.623 3.633 -14.715 1.00 78.69 176 ASN A N 1
ATOM 1432 C CA . ASN A 1 176 ? -13.336 3.037 -15.847 1.00 78.69 176 ASN A CA 1
ATOM 1433 C C . ASN A 1 176 ? -13.108 1.522 -16.021 1.00 78.69 176 ASN A C 1
ATOM 1435 O O . ASN A 1 176 ? -13.815 0.898 -16.810 1.00 78.69 176 ASN A O 1
ATOM 1439 N N . ASP A 1 177 ? -12.132 0.924 -15.325 1.00 84.69 177 ASP A N 1
ATOM 1440 C CA . ASP A 1 177 ? -11.733 -0.481 -15.527 1.00 84.69 177 ASP A CA 1
ATOM 1441 C C . ASP A 1 177 ? -11.252 -1.160 -14.229 1.00 84.69 177 ASP A C 1
ATOM 1443 O O . ASP A 1 177 ? -10.176 -1.760 -14.136 1.00 84.69 177 ASP A O 1
ATOM 1447 N N . ALA A 1 178 ? -12.060 -1.036 -13.173 1.00 89.81 178 ALA A N 1
ATOM 1448 C CA . ALA A 1 178 ? -11.767 -1.646 -11.880 1.00 89.81 178 ALA A CA 1
ATOM 1449 C C . ALA A 1 178 ? -11.679 -3.181 -11.967 1.00 89.81 178 ALA A C 1
ATOM 1451 O O . ALA A 1 178 ? -10.855 -3.793 -11.294 1.00 89.81 178 ALA A O 1
ATOM 1452 N N . ASP A 1 179 ? -12.494 -3.832 -12.798 1.00 93.88 179 ASP A N 1
ATOM 1453 C CA . ASP A 1 179 ? -12.522 -5.296 -12.861 1.00 93.88 179 ASP A CA 1
ATOM 1454 C C . ASP A 1 179 ? -11.244 -5.889 -13.457 1.00 93.88 179 ASP A C 1
ATOM 1456 O O . ASP A 1 179 ? -10.777 -6.929 -12.974 1.00 93.88 179 ASP A O 1
ATOM 1460 N N . LEU A 1 180 ? -10.618 -5.218 -14.431 1.00 94.06 180 LEU A N 1
ATOM 1461 C CA . LEU A 1 180 ? -9.317 -5.642 -14.938 1.00 94.06 180 LEU A CA 1
ATOM 1462 C C . LEU A 1 180 ? -8.234 -5.564 -13.853 1.00 94.06 180 LEU A C 1
ATOM 1464 O O . LEU A 1 180 ? -7.411 -6.479 -13.765 1.00 94.06 180 LEU A O 1
ATOM 1468 N N . LEU A 1 181 ? -8.266 -4.545 -12.979 1.00 95.88 181 LEU A N 1
ATOM 1469 C CA . LEU A 1 181 ? -7.342 -4.429 -11.842 1.00 95.88 181 LEU A CA 1
ATOM 1470 C C . LEU A 1 181 ? -7.368 -5.681 -10.960 1.00 95.88 181 LEU A C 1
ATOM 1472 O O . LEU A 1 181 ? -6.310 -6.269 -10.708 1.00 95.88 181 LEU A O 1
ATOM 1476 N N . PHE A 1 182 ? -8.559 -6.117 -10.542 1.00 97.06 182 PHE A N 1
ATOM 1477 C CA . PHE A 1 182 ? -8.727 -7.312 -9.710 1.00 97.06 182 PHE A CA 1
ATOM 1478 C C . PHE A 1 182 ? -8.414 -8.598 -10.482 1.00 97.06 182 PHE A C 1
ATOM 1480 O O . PHE A 1 182 ? -7.758 -9.494 -9.951 1.00 97.06 182 PHE A O 1
ATOM 1487 N N . ALA A 1 183 ? -8.825 -8.697 -11.748 1.00 96.94 183 ALA A N 1
ATOM 1488 C CA . ALA A 1 183 ? -8.559 -9.870 -12.576 1.00 96.94 183 ALA A CA 1
ATOM 1489 C C . ALA A 1 183 ? -7.056 -10.105 -12.798 1.00 96.94 183 ALA A C 1
ATOM 1491 O O . ALA A 1 183 ? -6.608 -11.255 -12.810 1.00 96.94 183 ALA A O 1
ATOM 1492 N N . VAL A 1 184 ? -6.273 -9.034 -12.967 1.00 96.81 184 VAL A N 1
ATOM 1493 C CA . VAL A 1 184 ? -4.811 -9.110 -13.068 1.00 96.81 184 VAL A CA 1
ATOM 1494 C C . VAL A 1 184 ? -4.192 -9.374 -11.693 1.00 96.81 184 VAL A C 1
ATOM 1496 O O . VAL A 1 184 ? -3.366 -10.278 -11.590 1.00 96.81 184 VAL A O 1
ATOM 1499 N N . ALA A 1 185 ? -4.636 -8.693 -10.627 1.00 97.56 185 ALA A N 1
ATOM 1500 C CA . ALA A 1 185 ? -4.134 -8.914 -9.264 1.00 97.56 185 ALA A CA 1
ATOM 1501 C C . ALA A 1 185 ? -4.290 -10.379 -8.819 1.00 97.56 185 ALA A C 1
ATOM 1503 O O . ALA A 1 185 ? -3.338 -10.978 -8.326 1.00 97.56 185 ALA A O 1
ATOM 1504 N N . ASN A 1 186 ? -5.435 -11.005 -9.101 1.00 95.62 186 ASN A N 1
ATOM 1505 C CA . ASN A 1 186 ? -5.694 -12.413 -8.779 1.00 95.62 186 ASN A CA 1
ATOM 1506 C C . ASN A 1 186 ? -4.784 -13.402 -9.528 1.00 95.62 186 ASN A C 1
ATOM 1508 O O . ASN A 1 186 ? -4.642 -14.550 -9.109 1.00 95.62 186 ASN A O 1
ATOM 1512 N N . LYS A 1 187 ? -4.158 -12.980 -10.633 1.00 96.19 187 LYS A N 1
ATOM 1513 C CA . LYS A 1 187 ? -3.190 -13.788 -11.392 1.00 96.19 187 LYS A CA 1
ATOM 1514 C C . LYS A 1 187 ? -1.746 -13.568 -10.941 1.00 96.19 187 LYS A C 1
ATOM 1516 O O . LYS A 1 187 ? -0.870 -14.332 -11.347 1.00 96.19 187 LYS A O 1
ATOM 1521 N N . VAL A 1 188 ? -1.476 -12.551 -10.119 1.00 96.06 188 VAL A N 1
ATOM 1522 C CA . VAL A 1 188 ? -0.136 -12.302 -9.582 1.00 96.06 188 VAL A CA 1
ATOM 1523 C C . VAL A 1 188 ? 0.201 -13.390 -8.567 1.00 96.06 188 VAL A C 1
ATOM 1525 O O . VAL A 1 188 ? -0.402 -13.488 -7.499 1.00 96.06 188 VAL A O 1
ATOM 1528 N N . HIS A 1 189 ? 1.201 -14.207 -8.890 1.00 91.25 189 HIS A N 1
ATOM 1529 C CA . HIS A 1 189 ? 1.662 -15.273 -8.011 1.00 91.25 189 HIS A CA 1
ATOM 1530 C C . HIS A 1 189 ? 2.780 -14.778 -7.085 1.00 91.25 189 HIS A C 1
ATOM 1532 O O . HIS A 1 189 ? 3.919 -14.577 -7.514 1.00 91.25 189 HIS A O 1
ATOM 1538 N N . LEU A 1 190 ? 2.487 -14.674 -5.788 1.00 93.88 190 LEU A N 1
ATOM 1539 C CA . LEU A 1 190 ? 3.485 -14.389 -4.757 1.00 93.88 190 LEU A CA 1
ATOM 1540 C C . LEU A 1 190 ? 3.983 -15.696 -4.137 1.00 93.88 190 LEU A C 1
ATOM 1542 O O . LEU A 1 190 ? 3.243 -16.439 -3.499 1.00 93.88 190 LEU A O 1
ATOM 1546 N N . ASN A 1 191 ? 5.265 -16.011 -4.324 1.00 94.31 191 ASN A N 1
ATOM 1547 C CA . ASN A 1 191 ? 5.845 -17.206 -3.719 1.00 94.31 191 ASN A CA 1
ATOM 1548 C C . ASN A 1 191 ? 6.173 -16.941 -2.239 1.00 94.31 191 ASN A C 1
ATOM 1550 O O . ASN A 1 191 ? 7.155 -16.269 -1.928 1.00 94.31 191 ASN A O 1
ATOM 1554 N N . ALA A 1 192 ? 5.408 -17.531 -1.317 1.00 94.38 192 ALA A N 1
ATOM 1555 C CA . ALA A 1 192 ? 5.586 -17.328 0.125 1.00 94.38 192 ALA A CA 1
ATOM 1556 C C . ALA A 1 192 ? 7.003 -17.669 0.637 1.00 94.38 192 ALA A C 1
ATOM 1558 O O . ALA A 1 192 ? 7.530 -17.011 1.537 1.00 94.38 192 ALA A O 1
ATOM 1559 N N . ARG A 1 193 ? 7.672 -18.680 0.057 1.00 95.94 193 ARG A N 1
ATOM 1560 C CA . ARG A 1 193 ? 9.068 -19.002 0.411 1.00 95.94 193 ARG A CA 1
ATOM 1561 C C . ARG A 1 193 ? 10.012 -17.886 -0.029 1.00 95.94 193 ARG A C 1
ATOM 1563 O O . ARG A 1 193 ? 10.959 -17.587 0.698 1.00 95.94 193 ARG A O 1
ATOM 1570 N N . ARG A 1 194 ? 9.762 -17.283 -1.194 1.00 95.38 194 ARG A N 1
ATOM 1571 C CA . ARG A 1 194 ? 10.533 -16.141 -1.691 1.00 95.38 194 ARG A CA 1
ATOM 1572 C C . ARG A 1 194 ? 10.318 -14.906 -0.819 1.00 95.38 194 ARG A C 1
ATOM 1574 O O . ARG A 1 194 ? 11.315 -14.327 -0.402 1.00 95.38 194 ARG A O 1
ATOM 1581 N N . MET A 1 195 ? 9.075 -14.577 -0.466 1.00 97.12 195 MET A N 1
ATOM 1582 C CA . MET A 1 195 ? 8.752 -13.425 0.392 1.00 97.12 195 MET A CA 1
ATOM 1583 C C . MET A 1 195 ? 9.455 -13.505 1.755 1.00 97.12 195 MET A C 1
ATOM 1585 O O . MET A 1 195 ? 10.130 -12.557 2.152 1.00 97.12 195 MET A O 1
ATOM 1589 N N . ARG A 1 196 ? 9.420 -14.676 2.410 1.00 96.88 196 ARG A N 1
ATOM 1590 C CA . ARG A 1 196 ? 10.152 -14.918 3.670 1.00 96.88 196 ARG A CA 1
ATOM 1591 C C . ARG A 1 196 ? 11.669 -14.837 3.521 1.00 96.88 196 ARG A C 1
ATOM 1593 O O . ARG A 1 196 ? 12.371 -14.503 4.471 1.00 96.88 196 ARG A O 1
ATOM 1600 N N . LYS A 1 197 ? 12.209 -15.205 2.355 1.00 97.75 197 LYS A N 1
ATOM 1601 C CA . LYS A 1 197 ? 13.643 -15.050 2.088 1.00 97.75 197 LYS A CA 1
ATOM 1602 C C . LYS A 1 197 ? 14.003 -13.567 1.968 1.00 97.75 197 LYS A C 1
ATOM 1604 O O . LYS A 1 197 ? 14.952 -13.146 2.611 1.0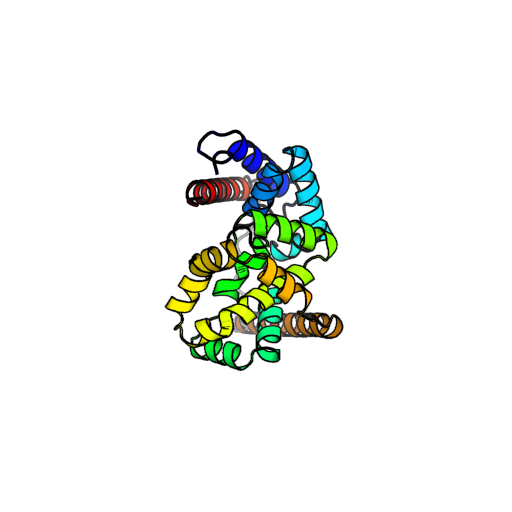0 97.75 197 LYS A O 1
ATOM 1609 N N . LEU A 1 198 ? 13.223 -12.797 1.208 1.00 97.88 198 LEU A N 1
ATOM 1610 C CA . LEU A 1 198 ? 13.423 -11.353 1.048 1.00 97.88 198 LEU A CA 1
ATOM 1611 C C . LEU A 1 198 ? 13.358 -10.610 2.385 1.00 97.88 198 LEU A C 1
ATOM 1613 O O . LEU A 1 198 ? 14.173 -9.733 2.633 1.00 97.88 198 LEU A O 1
ATOM 1617 N N . GLU A 1 199 ? 12.450 -11.012 3.270 1.00 97.19 199 GLU A N 1
ATOM 1618 C CA . GLU A 1 199 ? 12.382 -10.492 4.636 1.00 97.19 199 GLU A CA 1
ATOM 1619 C C . GLU A 1 199 ? 13.682 -10.715 5.415 1.00 97.19 199 GLU A C 1
ATOM 1621 O O . GLU A 1 199 ? 14.253 -9.768 5.952 1.00 97.19 199 GLU A O 1
ATOM 1626 N N . LYS A 1 200 ? 14.207 -11.945 5.415 1.00 97.19 200 LYS A N 1
ATOM 1627 C CA . LYS A 1 200 ? 15.492 -12.247 6.062 1.00 97.19 200 LYS A CA 1
ATOM 1628 C C . LYS A 1 200 ? 16.648 -11.461 5.450 1.00 97.19 200 LYS A C 1
ATOM 1630 O O . LYS A 1 200 ? 17.499 -10.970 6.188 1.00 97.19 200 LYS A O 1
ATOM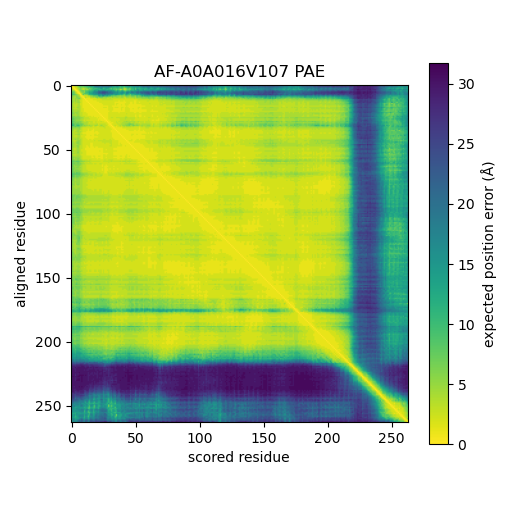 1635 N N . ASP A 1 201 ? 16.674 -11.354 4.124 1.00 97.31 201 ASP A N 1
ATOM 1636 C CA . ASP A 1 201 ? 17.717 -10.636 3.392 1.00 97.31 201 ASP A CA 1
ATOM 1637 C C . ASP A 1 201 ? 17.695 -9.134 3.753 1.00 97.31 201 ASP A C 1
ATOM 1639 O O . ASP A 1 201 ? 18.744 -8.554 4.038 1.00 97.31 201 ASP A O 1
ATOM 1643 N N . TYR A 1 202 ? 16.508 -8.521 3.827 1.00 97.19 202 TYR A N 1
ATOM 1644 C CA . TYR A 1 202 ? 16.327 -7.120 4.221 1.00 97.19 202 TYR A CA 1
ATOM 1645 C C . TYR A 1 202 ? 16.735 -6.857 5.671 1.00 97.19 202 TYR A C 1
ATOM 1647 O O . TYR A 1 202 ? 17.489 -5.921 5.936 1.00 97.19 202 TYR A O 1
ATOM 1655 N N . LEU A 1 203 ? 16.284 -7.694 6.611 1.00 94.62 203 LEU A N 1
ATOM 1656 C CA . LEU A 1 203 ? 16.652 -7.550 8.020 1.00 94.62 203 LEU A CA 1
ATOM 1657 C C . LEU A 1 203 ? 18.169 -7.673 8.204 1.00 94.62 203 LEU A C 1
ATOM 1659 O O . LEU A 1 203 ? 18.768 -6.847 8.884 1.00 94.62 203 LEU A O 1
ATOM 1663 N N . ALA A 1 204 ? 18.809 -8.633 7.529 1.00 94.88 204 ALA A N 1
ATOM 1664 C CA . ALA A 1 204 ? 20.261 -8.782 7.565 1.00 94.88 204 ALA A CA 1
ATOM 1665 C C . ALA A 1 204 ? 20.997 -7.571 6.967 1.00 94.88 204 ALA A C 1
ATOM 1667 O O . ALA A 1 204 ? 22.015 -7.156 7.518 1.00 94.88 204 ALA A O 1
ATOM 1668 N N . LYS A 1 205 ? 20.497 -7.001 5.859 1.00 93.75 205 LYS A N 1
ATOM 1669 C CA . LYS A 1 205 ? 21.042 -5.768 5.267 1.00 93.75 205 LYS A CA 1
ATOM 1670 C C . LYS A 1 205 ? 20.967 -4.613 6.268 1.00 93.75 205 LYS A C 1
ATOM 1672 O O . LYS A 1 205 ? 21.976 -3.971 6.533 1.00 93.75 205 LYS A O 1
ATOM 1677 N N . ARG A 1 206 ? 19.802 -4.415 6.883 1.00 91.19 206 ARG A N 1
ATOM 1678 C CA . ARG A 1 206 ? 19.579 -3.346 7.859 1.00 91.19 206 ARG A CA 1
ATOM 1679 C C . ARG A 1 206 ? 20.418 -3.475 9.122 1.00 91.19 206 ARG A C 1
ATOM 1681 O O . ARG A 1 206 ? 20.908 -2.465 9.613 1.00 91.19 206 ARG A O 1
ATOM 1688 N N . THR A 1 207 ? 20.583 -4.686 9.655 1.00 90.69 207 THR A N 1
ATOM 1689 C CA . THR A 1 207 ? 21.448 -4.909 10.822 1.00 90.69 207 THR A CA 1
ATOM 1690 C C . THR A 1 207 ? 22.884 -4.491 10.517 1.00 90.69 207 THR A C 1
ATOM 1692 O O . THR A 1 207 ? 23.462 -3.753 11.306 1.00 90.69 207 THR A O 1
ATOM 1695 N N . ARG A 1 208 ? 23.418 -4.862 9.344 1.00 90.50 208 ARG A N 1
ATOM 1696 C CA . ARG A 1 208 ? 24.768 -4.451 8.922 1.00 90.50 208 ARG A CA 1
ATOM 1697 C C . ARG A 1 208 ? 24.889 -2.937 8.772 1.00 90.50 208 ARG A C 1
ATOM 1699 O O . ARG A 1 208 ? 25.806 -2.355 9.327 1.00 90.50 208 ARG A O 1
ATOM 1706 N N . GLU A 1 209 ? 23.939 -2.289 8.097 1.00 89.19 209 GLU A N 1
ATOM 1707 C CA . GLU A 1 209 ? 23.939 -0.825 7.934 1.00 89.19 209 GLU A CA 1
ATOM 1708 C C . GLU A 1 209 ? 23.886 -0.093 9.287 1.00 89.19 209 GLU A C 1
ATOM 1710 O O . GLU A 1 209 ? 24.514 0.950 9.469 1.00 89.19 209 GLU A O 1
ATOM 1715 N N . GLN A 1 210 ? 23.159 -0.644 10.263 1.00 84.38 210 GLN A N 1
ATOM 1716 C CA . GL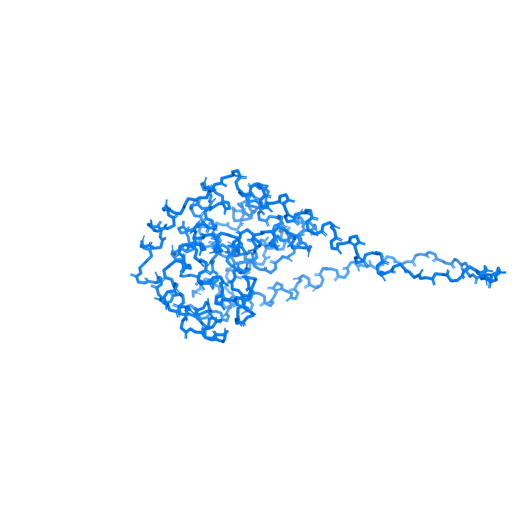N A 1 210 ? 23.083 -0.086 11.610 1.00 84.38 210 GLN A CA 1
ATOM 1717 C C . GLN A 1 210 ? 24.377 -0.310 12.408 1.00 84.38 210 GLN A C 1
ATOM 1719 O O . GLN A 1 210 ? 24.810 0.607 13.105 1.00 84.38 210 GLN A O 1
ATOM 1724 N N . GLU A 1 211 ? 25.003 -1.484 12.297 1.00 85.56 211 GLU A N 1
ATOM 1725 C CA . GLU A 1 211 ? 26.318 -1.780 12.885 1.00 85.56 211 GLU A CA 1
ATOM 1726 C C . GLU A 1 211 ? 27.398 -0.849 12.312 1.00 85.56 211 GLU A C 1
ATOM 1728 O O . GLU A 1 211 ? 28.083 -0.165 13.072 1.00 85.56 211 GLU A O 1
ATOM 1733 N N . GLU A 1 212 ? 27.467 -0.719 10.985 1.00 86.88 212 GLU A N 1
ATOM 1734 C CA . GLU A 1 212 ? 28.393 0.179 10.283 1.00 86.88 212 GLU A CA 1
ATOM 1735 C C . GLU A 1 212 ? 28.187 1.648 10.698 1.00 86.88 212 GLU A C 1
ATOM 1737 O O . GLU A 1 212 ? 29.148 2.378 10.951 1.00 86.88 212 GLU A O 1
ATOM 1742 N N . ALA A 1 213 ? 26.933 2.092 10.843 1.00 81.25 213 ALA A N 1
ATOM 1743 C CA . ALA A 1 213 ? 26.621 3.442 11.309 1.00 81.25 213 ALA A CA 1
ATOM 1744 C C . ALA A 1 213 ? 27.020 3.685 12.778 1.00 81.25 213 ALA A C 1
ATOM 1746 O O . ALA A 1 213 ? 27.370 4.813 13.137 1.00 81.25 213 ALA A O 1
ATOM 1747 N N . VAL A 1 214 ? 26.967 2.661 13.637 1.00 79.56 214 VAL A N 1
ATOM 1748 C CA . VAL A 1 214 ? 27.412 2.739 15.041 1.00 79.56 214 VAL A CA 1
ATOM 1749 C C . VAL A 1 214 ? 28.939 2.758 15.132 1.00 79.56 214 VAL A C 1
ATOM 1751 O O . VAL A 1 214 ? 29.493 3.547 15.903 1.00 79.56 214 VAL A O 1
ATOM 1754 N N . GLU A 1 215 ? 29.631 1.964 14.315 1.00 75.94 215 GLU A N 1
ATOM 1755 C CA . GLU A 1 215 ? 31.094 1.995 14.219 1.00 75.94 215 GLU A CA 1
ATOM 1756 C C . GLU A 1 215 ? 31.592 3.373 13.763 1.00 75.94 215 GLU A C 1
ATOM 1758 O O . GLU A 1 215 ? 32.475 3.945 14.402 1.00 75.94 215 GLU A O 1
ATOM 1763 N N . LEU A 1 216 ? 30.956 3.975 12.749 1.00 74.19 216 LEU A N 1
ATOM 1764 C CA . LEU A 1 216 ? 31.291 5.328 12.284 1.00 74.19 216 LEU A CA 1
ATOM 1765 C C . LEU A 1 216 ? 31.016 6.426 13.328 1.00 74.19 216 LEU A C 1
ATOM 1767 O O . LEU A 1 216 ? 31.666 7.472 13.311 1.00 74.19 216 LEU A O 1
ATOM 1771 N N . ARG A 1 217 ? 30.032 6.220 14.213 1.00 65.00 217 ARG A N 1
ATOM 1772 C CA . ARG A 1 217 ? 29.650 7.169 15.276 1.00 65.00 217 ARG A CA 1
ATOM 1773 C C . ARG A 1 217 ? 30.445 6.995 16.567 1.00 65.00 217 ARG A C 1
ATOM 1775 O O . ARG A 1 217 ? 30.302 7.830 17.459 1.00 65.00 217 ARG A O 1
ATOM 1782 N N . SER A 1 218 ? 31.263 5.951 16.688 1.00 47.78 218 SER A N 1
ATOM 1783 C CA . SER A 1 218 ? 32.132 5.759 17.848 1.00 47.78 218 SER A CA 1
ATOM 1784 C C . SER A 1 218 ? 33.226 6.834 17.840 1.00 47.78 218 SER A C 1
ATOM 1786 O O . SER A 1 218 ? 34.069 6.832 16.942 1.00 47.78 218 SER A O 1
ATOM 1788 N N . PRO A 1 219 ? 33.247 7.786 18.796 1.00 50.56 219 PRO A N 1
ATOM 1789 C CA . PRO A 1 219 ? 34.294 8.789 18.810 1.00 50.56 219 PRO A CA 1
ATOM 1790 C C . PRO A 1 219 ? 35.615 8.095 19.136 1.00 50.56 219 PRO A C 1
ATOM 1792 O O . PRO A 1 219 ? 35.722 7.394 20.144 1.00 50.56 219 PRO A O 1
ATOM 1795 N N . CYS A 1 220 ? 36.640 8.310 18.313 1.00 48.09 220 CYS A N 1
ATOM 1796 C CA . CYS A 1 220 ? 38.016 8.054 18.716 1.00 48.09 220 CYS A CA 1
ATOM 1797 C C . CYS A 1 220 ? 38.302 8.890 19.974 1.00 48.09 220 CYS A C 1
ATOM 1799 O O . CYS A 1 220 ? 38.627 10.069 19.868 1.00 48.09 220 CYS A O 1
ATOM 1801 N N . ILE A 1 221 ? 38.152 8.311 21.168 1.00 45.72 221 ILE A N 1
ATOM 1802 C CA . ILE A 1 221 ? 38.626 8.915 22.415 1.00 45.72 221 ILE A CA 1
ATOM 1803 C C . ILE A 1 221 ? 40.153 8.768 22.399 1.00 45.72 221 ILE A C 1
ATOM 1805 O O . ILE A 1 221 ? 40.637 7.633 22.461 1.00 45.72 221 ILE A O 1
ATOM 1809 N N . PRO A 1 222 ? 40.955 9.849 22.348 1.00 43.00 222 PRO A N 1
ATOM 1810 C CA . PRO A 1 222 ? 42.355 9.721 22.698 1.00 43.00 222 PRO A CA 1
ATOM 1811 C C . PRO A 1 222 ? 42.417 9.447 24.204 1.00 43.00 222 PRO A C 1
ATOM 1813 O O . PRO A 1 222 ? 42.023 10.278 25.024 1.00 43.00 222 PRO A O 1
ATOM 1816 N N . MET A 1 223 ? 42.893 8.260 24.574 1.00 45.53 223 MET A N 1
ATOM 1817 C CA . MET A 1 223 ? 43.269 7.934 25.947 1.00 45.53 223 MET A CA 1
ATOM 1818 C C . MET A 1 223 ? 44.382 8.882 26.415 1.00 45.53 223 MET A C 1
ATOM 1820 O O . MET A 1 223 ? 45.535 8.691 26.037 1.00 45.53 223 MET A O 1
ATOM 1824 N N . ASN A 1 224 ? 44.028 9.912 27.192 1.00 43.53 224 ASN A N 1
ATOM 1825 C CA . ASN A 1 224 ? 44.739 10.391 28.393 1.00 43.53 224 ASN A CA 1
ATOM 1826 C C . ASN A 1 224 ? 44.308 11.818 28.776 1.00 43.53 224 ASN A C 1
ATOM 1828 O O . ASN A 1 224 ? 44.830 12.786 28.228 1.00 43.53 224 ASN A O 1
ATOM 1832 N N . ASN A 1 225 ? 43.453 11.961 29.796 1.00 33.81 225 ASN A N 1
ATOM 1833 C CA . ASN A 1 225 ? 43.672 12.979 30.832 1.00 33.81 225 ASN A CA 1
ATOM 1834 C C . ASN A 1 225 ? 42.792 12.721 32.075 1.00 33.81 225 ASN A C 1
ATOM 1836 O O . ASN A 1 225 ? 41.565 12.729 31.958 1.00 33.81 225 ASN A O 1
ATOM 1840 N N . PRO A 1 226 ? 43.365 12.516 33.275 1.00 40.62 226 PRO A N 1
ATOM 1841 C CA . PRO A 1 226 ? 42.599 12.285 34.492 1.00 40.62 226 PRO A CA 1
ATOM 1842 C C . PRO A 1 226 ? 42.228 13.629 35.133 1.00 40.62 226 PRO A C 1
ATOM 1844 O O . PRO A 1 226 ? 42.829 14.021 36.126 1.00 40.62 226 PRO A O 1
ATOM 1847 N N . CYS A 1 227 ? 41.295 14.388 34.547 1.00 34.72 227 CYS A N 1
ATOM 1848 C CA . CYS A 1 227 ? 40.829 15.630 35.180 1.00 34.72 227 CYS A CA 1
ATOM 1849 C C . CYS A 1 227 ? 39.495 16.160 34.625 1.00 34.72 227 CYS A C 1
ATOM 1851 O O . CYS A 1 227 ? 39.439 17.279 34.136 1.00 34.72 227 CYS A O 1
ATOM 1853 N N . VAL A 1 228 ? 38.405 15.386 34.703 1.00 39.97 228 VAL A N 1
ATOM 1854 C CA . VAL A 1 228 ? 37.037 15.952 34.717 1.00 39.97 228 VAL A CA 1
ATOM 1855 C C . VAL A 1 228 ? 36.153 15.090 35.622 1.00 39.97 228 VAL A C 1
ATOM 1857 O O . VAL A 1 228 ? 35.303 14.325 35.183 1.00 39.97 228 VAL A O 1
ATOM 1860 N N . ALA A 1 229 ? 36.394 15.190 36.924 1.00 38.25 229 ALA A N 1
ATOM 1861 C CA . ALA A 1 229 ? 35.426 14.829 37.947 1.00 38.25 229 ALA A CA 1
ATOM 1862 C C . ALA A 1 229 ? 35.079 16.127 38.665 1.00 38.25 229 ALA A C 1
ATOM 1864 O O . ALA A 1 229 ? 35.886 16.573 39.466 1.00 38.25 229 ALA A O 1
ATOM 1865 N N . LEU A 1 230 ? 33.957 16.762 38.316 1.00 31.94 230 LEU A N 1
ATOM 1866 C CA . LEU A 1 230 ? 33.270 17.804 39.094 1.00 31.94 230 LEU A CA 1
ATOM 1867 C C . LEU A 1 230 ? 32.122 18.351 38.240 1.00 31.94 230 LEU A C 1
ATOM 1869 O O . LEU A 1 230 ? 32.356 19.173 37.371 1.00 31.94 230 LEU A O 1
ATOM 1873 N N . PHE A 1 231 ? 30.909 17.845 38.450 1.00 29.20 231 PHE A N 1
ATOM 1874 C CA . PHE A 1 231 ? 29.701 18.641 38.707 1.00 29.20 231 PHE A CA 1
ATOM 1875 C C . PHE A 1 231 ? 28.554 17.666 38.993 1.00 29.20 231 PHE A C 1
ATOM 1877 O O . PHE A 1 231 ? 28.121 16.903 38.133 1.00 29.20 231 PHE A O 1
ATOM 1884 N N . GLY A 1 232 ? 28.139 17.640 40.258 1.00 27.69 232 GLY A N 1
ATOM 1885 C CA . GLY A 1 232 ? 27.049 16.814 40.756 1.00 27.69 232 GLY A CA 1
ATOM 1886 C C . GLY A 1 232 ? 25.690 17.516 40.718 1.00 27.69 232 GLY A C 1
ATOM 1887 O O . GLY A 1 232 ? 25.613 18.739 40.729 1.00 27.69 232 GLY A O 1
ATOM 1888 N N . ALA A 1 233 ? 24.659 16.667 40.756 1.00 31.34 233 ALA A N 1
ATOM 1889 C CA . ALA A 1 233 ? 23.324 16.835 41.341 1.00 31.34 233 ALA A CA 1
ATOM 1890 C C . ALA A 1 233 ? 22.424 18.017 40.909 1.00 31.34 233 ALA A C 1
ATOM 1892 O O . ALA A 1 233 ? 22.633 19.154 41.316 1.00 31.34 233 ALA A O 1
ATOM 1893 N N . ASN A 1 234 ? 21.276 17.693 40.294 1.00 27.42 234 ASN A N 1
ATOM 1894 C CA . ASN A 1 234 ? 19.970 17.825 40.967 1.00 27.42 234 ASN A CA 1
ATOM 1895 C C . ASN A 1 234 ? 18.848 17.068 40.212 1.00 27.42 234 ASN A C 1
ATOM 1897 O O . ASN A 1 234 ? 18.838 17.103 38.982 1.00 27.42 234 ASN A O 1
ATOM 1901 N N . PRO A 1 235 ? 17.896 16.412 40.906 1.00 41.44 235 PRO A N 1
ATOM 1902 C CA . PRO A 1 235 ? 16.714 15.807 40.300 1.00 41.44 235 PRO A CA 1
ATOM 1903 C C . PRO A 1 235 ? 15.497 16.758 40.327 1.00 41.44 235 PRO A C 1
ATOM 1905 O O . PRO A 1 235 ? 15.460 17.722 41.087 1.00 41.44 235 PRO A O 1
ATOM 1908 N N . VAL A 1 236 ? 14.465 16.388 39.559 1.00 34.09 236 VAL A N 1
ATOM 1909 C CA . VAL A 1 236 ? 13.092 16.941 39.492 1.00 34.09 236 VAL A CA 1
ATOM 1910 C C . VAL A 1 236 ? 12.853 18.061 38.469 1.00 34.09 236 VAL A C 1
ATOM 1912 O O . VAL A 1 236 ? 13.171 19.224 38.697 1.00 34.09 236 VAL A O 1
ATOM 1915 N N . ARG A 1 237 ? 12.116 17.708 37.406 1.00 28.55 237 ARG A N 1
ATOM 1916 C CA . ARG A 1 237 ? 10.856 18.360 36.997 1.00 28.55 237 ARG A CA 1
ATOM 1917 C C . ARG A 1 237 ? 10.087 17.408 36.076 1.00 28.55 237 ARG A C 1
ATOM 1919 O O . ARG A 1 237 ? 10.561 17.093 34.993 1.00 28.55 237 ARG A O 1
ATOM 1926 N N . ASN A 1 238 ? 8.916 16.958 36.534 1.00 34.53 238 ASN A N 1
ATOM 1927 C CA . ASN A 1 238 ? 7.871 16.410 35.671 1.00 34.53 238 ASN A CA 1
ATOM 1928 C C . ASN A 1 238 ? 7.531 17.481 34.630 1.00 34.53 238 ASN A C 1
ATOM 1930 O O . ASN A 1 238 ? 6.880 18.474 34.955 1.00 34.53 238 ASN A O 1
ATOM 1934 N N . LEU A 1 239 ? 8.030 17.300 33.413 1.00 30.97 239 LEU A N 1
ATOM 1935 C CA . LEU A 1 239 ? 7.497 17.942 32.223 1.00 30.97 239 LEU A CA 1
ATOM 1936 C C . LEU A 1 239 ? 6.332 17.065 31.767 1.00 30.97 239 LEU A C 1
ATOM 1938 O O . LEU A 1 239 ? 6.499 15.858 31.622 1.00 30.97 239 LEU A O 1
ATOM 1942 N N . ALA A 1 240 ? 5.151 17.661 31.623 1.00 33.94 240 ALA A N 1
ATOM 1943 C CA . ALA A 1 240 ? 4.064 17.042 30.877 1.00 33.94 240 ALA A CA 1
ATOM 1944 C C . ALA A 1 240 ? 4.593 16.633 29.491 1.00 33.94 240 ALA A C 1
ATOM 1946 O O . ALA A 1 240 ? 5.372 17.385 28.899 1.00 33.94 240 ALA A O 1
ATOM 1947 N N . ASP A 1 241 ? 4.228 15.43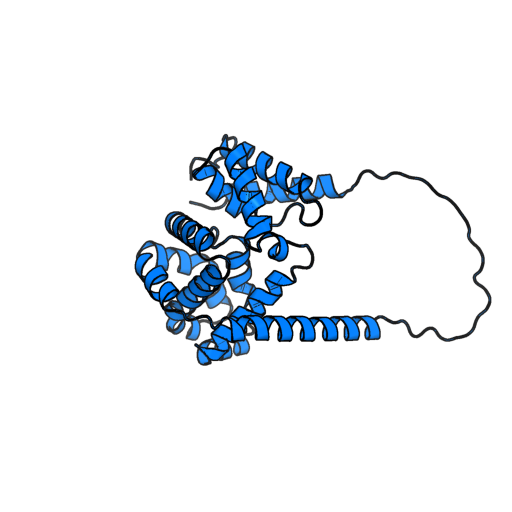4 29.031 1.00 32.81 241 ASP A N 1
ATOM 1948 C CA . ASP A 1 241 ? 4.720 14.855 27.781 1.00 32.81 241 ASP A CA 1
ATOM 1949 C C . ASP A 1 241 ? 4.394 15.783 26.591 1.00 32.81 241 ASP A C 1
ATOM 1951 O O . ASP A 1 241 ? 3.219 16.006 26.301 1.00 32.81 241 ASP A O 1
ATOM 1955 N N . PRO A 1 242 ? 5.397 16.296 25.853 1.00 35.81 242 PRO A N 1
ATOM 1956 C CA . PRO A 1 242 ? 5.188 17.124 24.659 1.00 35.81 242 PRO A CA 1
ATOM 1957 C C . PRO A 1 242 ? 4.528 16.382 23.482 1.00 35.81 242 PRO A C 1
ATOM 1959 O O . PRO A 1 242 ? 4.269 16.992 22.447 1.00 35.81 242 PRO A O 1
ATOM 1962 N N . CYS A 1 243 ? 4.299 15.070 23.606 1.00 40.50 243 CYS A N 1
ATOM 1963 C CA . CYS A 1 243 ? 3.727 14.246 22.540 1.00 40.50 243 CYS A CA 1
ATOM 1964 C C . CYS A 1 243 ? 2.229 14.524 22.320 1.00 40.50 243 CYS A C 1
ATOM 1966 O O . CYS A 1 243 ? 1.773 14.449 21.183 1.00 40.50 243 CYS A O 1
ATOM 1968 N N . ASP A 1 244 ? 1.488 14.940 23.355 1.00 41.03 244 ASP A N 1
ATOM 1969 C CA . ASP A 1 244 ? 0.035 15.158 23.250 1.00 41.03 244 ASP A CA 1
ATOM 1970 C C . ASP A 1 244 ? -0.340 16.364 22.356 1.00 41.03 244 ASP A C 1
ATOM 1972 O O . ASP A 1 244 ? -1.393 16.355 21.717 1.00 41.03 244 ASP A O 1
ATOM 1976 N N . GLU A 1 245 ? 0.504 17.402 22.271 1.00 40.75 245 GLU A N 1
ATOM 1977 C CA . GLU A 1 245 ? 0.247 18.586 21.424 1.00 40.75 245 GLU A CA 1
ATOM 1978 C C . GLU A 1 245 ? 0.661 18.376 19.959 1.00 40.75 245 GLU A C 1
ATOM 1980 O O . GLU A 1 245 ? 0.028 18.923 19.052 1.00 40.75 245 GLU A O 1
ATOM 1985 N N . ILE A 1 246 ? 1.694 17.563 19.712 1.00 47.44 246 ILE A N 1
ATOM 1986 C CA . ILE A 1 246 ? 2.179 17.265 18.359 1.00 47.44 246 ILE A CA 1
ATOM 1987 C C . ILE A 1 246 ? 1.171 16.374 17.623 1.00 47.44 246 ILE A C 1
ATOM 1989 O O . ILE A 1 246 ? 0.816 16.675 16.482 1.00 47.44 246 ILE A O 1
ATOM 1993 N N . ASP A 1 247 ? 0.633 15.352 18.293 1.00 50.41 247 ASP A N 1
ATOM 1994 C CA . ASP A 1 247 ? -0.382 14.466 17.715 1.00 50.41 247 ASP A CA 1
ATOM 1995 C C . ASP A 1 247 ? -1.655 15.234 17.328 1.00 50.41 247 ASP A C 1
ATOM 1997 O O . ASP A 1 247 ? -2.226 15.005 16.264 1.00 50.41 247 ASP A O 1
ATOM 2001 N N . HIS A 1 248 ? -2.067 16.211 18.141 1.00 50.16 248 HIS A N 1
ATOM 2002 C CA . HIS A 1 248 ? -3.232 17.051 17.858 1.00 50.16 248 HIS A CA 1
ATOM 2003 C C . HIS A 1 248 ? -3.072 17.889 16.574 1.00 50.16 248 HIS A C 1
ATOM 2005 O O . HIS A 1 248 ? -3.997 17.934 15.762 1.00 50.16 248 HIS A O 1
ATOM 2011 N N . LEU A 1 249 ? -1.900 18.500 16.351 1.00 52.72 249 LEU A N 1
ATOM 2012 C CA . LEU A 1 249 ? -1.633 19.307 15.153 1.00 52.72 249 LEU A CA 1
ATOM 2013 C C . LEU A 1 249 ? -1.560 18.441 13.883 1.00 52.72 249 LEU A C 1
ATOM 2015 O O . LEU A 1 249 ? -2.048 18.842 12.828 1.00 52.72 249 LEU A O 1
ATOM 2019 N N . PHE A 1 250 ? -0.987 17.238 13.979 1.00 52.94 250 PHE A N 1
ATOM 2020 C CA . PHE A 1 250 ? -0.939 16.299 12.857 1.00 52.94 250 PHE A CA 1
ATOM 2021 C C . PHE A 1 250 ? -2.320 15.727 12.505 1.00 52.94 250 PHE A C 1
ATOM 2023 O O . PHE A 1 250 ? -2.624 15.565 11.323 1.00 52.94 250 PHE A O 1
ATOM 2030 N N . ILE A 1 251 ? -3.182 15.481 13.496 1.00 55.16 251 ILE A N 1
ATOM 2031 C CA . ILE A 1 251 ? -4.569 15.058 13.258 1.00 55.16 251 ILE A CA 1
ATOM 2032 C C . ILE A 1 251 ? -5.372 16.183 12.585 1.00 55.16 251 ILE A C 1
ATOM 2034 O O . ILE A 1 251 ? -6.101 15.918 11.630 1.00 55.16 251 ILE A O 1
ATOM 2038 N N . GLU A 1 252 ? -5.217 17.438 13.020 1.00 53.31 252 GLU A N 1
ATOM 2039 C CA . GLU A 1 252 ? -5.857 18.594 12.371 1.00 53.31 252 GLU A CA 1
ATOM 2040 C C . GLU A 1 252 ? -5.366 18.806 10.931 1.00 53.31 252 GLU A C 1
ATOM 2042 O O . GLU A 1 252 ? -6.175 19.069 10.040 1.00 53.31 252 GLU A O 1
ATOM 2047 N N . LEU A 1 253 ? -4.067 18.621 10.668 1.00 52.16 253 LEU A N 1
ATOM 2048 C CA . LEU A 1 253 ? -3.506 18.688 9.315 1.00 52.16 253 LEU A CA 1
ATOM 2049 C C . LEU A 1 253 ? -4.052 17.583 8.405 1.00 52.16 253 LEU A C 1
ATOM 2051 O O . LEU A 1 253 ? -4.352 17.850 7.246 1.00 52.16 253 LEU A O 1
ATOM 2055 N N . THR A 1 254 ? -4.250 16.364 8.908 1.00 53.12 254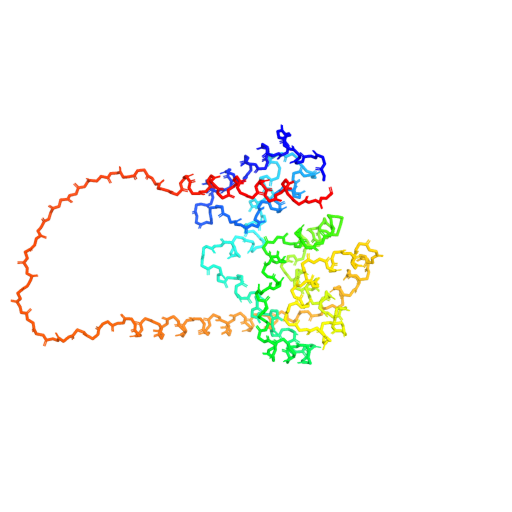 THR A N 1
ATOM 2056 C CA . THR A 1 254 ? -4.842 15.289 8.099 1.00 53.12 254 THR A CA 1
ATOM 2057 C C . THR A 1 254 ? -6.355 15.438 7.929 1.00 53.12 254 THR A C 1
ATOM 2059 O O . THR A 1 254 ? -6.878 15.090 6.873 1.00 53.12 254 THR A O 1
ATOM 2062 N N . LEU A 1 255 ? -7.070 16.020 8.900 1.00 54.31 255 LEU A N 1
ATOM 2063 C CA . LEU A 1 255 ? -8.460 16.460 8.706 1.00 54.31 255 LEU A CA 1
ATOM 2064 C C . LEU A 1 255 ? -8.551 17.531 7.609 1.00 54.31 255 LEU A C 1
ATOM 2066 O O . LEU A 1 255 ? -9.464 17.488 6.785 1.00 54.31 255 LEU A O 1
ATOM 2070 N N . PHE A 1 256 ? -7.574 18.439 7.555 1.00 48.62 256 PHE A N 1
ATOM 2071 C CA . PHE A 1 256 ? -7.452 19.429 6.490 1.00 48.62 256 PHE A CA 1
ATOM 2072 C C . PHE A 1 256 ? -7.107 18.791 5.135 1.00 48.62 256 PHE A C 1
ATOM 2074 O O . PHE A 1 256 ? -7.711 19.161 4.129 1.00 48.62 256 PHE A O 1
ATOM 2081 N N . GLU A 1 257 ? -6.208 17.800 5.083 1.00 47.34 257 GLU A N 1
ATOM 2082 C CA . GLU A 1 257 ? -5.941 17.010 3.869 1.00 47.34 257 GLU A CA 1
ATOM 2083 C C . GLU A 1 257 ? -7.214 16.299 3.387 1.00 47.34 257 GLU A C 1
ATOM 2085 O O . GLU A 1 257 ? -7.542 16.376 2.208 1.00 47.34 257 GLU A O 1
ATOM 2090 N N . TYR A 1 258 ? -7.994 15.702 4.292 1.00 52.84 258 TYR A N 1
ATOM 2091 C CA . TYR A 1 258 ? -9.285 15.082 3.979 1.00 52.84 258 TYR A CA 1
ATOM 2092 C C . TYR A 1 258 ? -10.317 16.071 3.422 1.00 52.84 258 TYR A C 1
ATOM 2094 O O . TYR A 1 258 ? -11.044 15.734 2.487 1.00 52.84 258 TYR A O 1
ATOM 2102 N N . ALA A 1 259 ? -10.387 17.279 3.987 1.00 44.84 259 ALA A N 1
ATOM 2103 C CA . ALA A 1 259 ? -11.268 18.345 3.513 1.00 44.84 259 ALA A CA 1
ATOM 2104 C C . ALA A 1 259 ? -10.799 18.948 2.173 1.00 44.84 259 ALA A C 1
ATOM 2106 O O . ALA A 1 259 ? -11.627 19.425 1.400 1.00 44.84 259 ALA A O 1
ATOM 2107 N N . SER A 1 260 ? -9.490 18.897 1.898 1.00 35.97 260 SER A N 1
ATOM 2108 C CA . SER A 1 260 ? -8.849 19.432 0.686 1.00 35.97 260 SER A CA 1
ATOM 2109 C C . SER A 1 260 ? -8.759 18.429 -0.465 1.00 35.97 260 SER A C 1
ATOM 2111 O O . SER A 1 260 ? -8.478 18.821 -1.596 1.00 35.97 260 SER A O 1
ATOM 2113 N N . MET A 1 261 ? -8.970 17.134 -0.210 1.00 45.06 261 MET A N 1
ATOM 2114 C CA . MET A 1 261 ? -9.133 16.154 -1.277 1.00 45.06 261 MET A CA 1
ATOM 2115 C C . MET A 1 261 ? -10.471 16.415 -1.972 1.00 45.06 261 MET A C 1
ATOM 2117 O O . MET A 1 261 ? -11.529 16.002 -1.493 1.00 45.06 261 MET A O 1
ATOM 2121 N N . ASP A 1 262 ? -10.414 17.103 -3.113 1.00 32.78 262 ASP A N 1
ATOM 2122 C CA . ASP A 1 262 ? -11.540 17.256 -4.029 1.00 32.78 262 ASP A CA 1
ATOM 2123 C C . ASP A 1 262 ? -12.010 15.858 -4.489 1.00 32.78 262 ASP A C 1
ATOM 2125 O O . ASP A 1 262 ? -11.412 15.205 -5.351 1.00 32.78 262 ASP A O 1
ATOM 2129 N N . TYR A 1 263 ? -13.070 15.371 -3.840 1.00 44.59 263 TYR A N 1
ATOM 2130 C CA . TYR A 1 263 ? -13.894 14.235 -4.258 1.00 44.59 263 TYR A CA 1
ATOM 2131 C C . TYR A 1 263 ? -15.271 14.732 -4.675 1.00 44.59 263 TYR A C 1
ATOM 2133 O O . TYR A 1 263 ? -16.011 15.202 -3.764 1.00 44.59 263 TYR A O 1
#

InterPro domains:
  IPR000195 Rab-GAP-TBC domain [PF23436] (11-175)
  IPR000195 Rab-GAP-TBC domain [PS50086] (1-135)
  IPR000195 Rab-GAP-TBC domain [SM00164] (1-158)
  IPR035969 Rab-GAP-TBC domain superfamily [SSF47923] (2-95)
  IPR035969 Rab-GAP-TBC domain superfamily [SSF47923] (71-191)
  IPR050302 Rab GTPase-activating TBC domain-containing protein [PTHR47219] (2-214)

Sequence (263 aa):
MEFFKDGGRGQASLFNVIKAYSIHDKEVGYCQGSAFIVGLLLMQMPEEEAFAVLVRLMENYRLRELYKPAMTDLGLCMFQLECLVQEQMPDLHSHFNNMGFDTSMYASSWFLTLFTTSLPIEIANRIMDCFLVEGMEFIFRVAMSILQQARVELLRLDMEGMLKYFQRDIRERFENDADLLFAVANKVHLNARRMRKLEKDYLAKRTREQEEAVELRSPCIPMNNPCVALFGANPVRNLADPCDEIDHLFIELTLFEYASMDY

pLDDT: mean 83.9, std 20.99, range [27.42, 98.69]

Nearest PDB structures (foldseek):
  3hzj-assembly2_B  TM=9.617E-01  e=4.147E-14  Homo sapiens
  3hzj-assembly1_A  TM=9.645E-01  e=1.179E-13  Homo sapiens
  4nc6-assembly1_A  TM=9.504E-01  e=6.621E-13  Homo sapiens
  3qye-assembly2_B  TM=9.092E-01  e=3.654E-10  Homo sapiens
  3qyb-assembly1_A  TM=9.426E-01  e=2.461E-09  Homo sapiens